Protein AF-0000000084567521 (afdb_homodimer)

Organism: Dendroctonus ponderosae (NCBI:txid77166)

Secondary structure (DSSP, 8-state):
---------EEEEE-TTHHHHHHHHHHHHHHHT-S--EEEEETTEEEEE-HHHHHHH-HHHHHHHHH-TT--EEE-TT--HHHHHHHHHHHHHSEEEEEGGGHHHHHHHHHHTT-HHHHHHHHHHHHHTTT-------/---------EEEEE-TTHHHHHHHHHHHHHHHTTT--EEEEETTEEEEE-HHHHHHH-HHHHHHHHH-TT--EEE-TT--HHHHHHHHHHHHHSEEEEEGGGHHHHHHHHHHTT-HHHHHHHHHHHHHTTT-------

Foldseek 3Di:
DPPPVPDPDDDDDDDPCVVVVQLVVLLVCQVVLPPFQAWEDEPPDIGGHHLVLLLVQFVLSVVVCVVPVNHHYDYDYPADPVLVVQLRNCSRNVDGDDDPVCLVRNLVVCVVRPRVVVNVVSVVVVVPVPPPPPDPDD/DPPPVVDPDDDDDDDPCVVVVQLVVLLVCQVVLPPFQAWEDEPPDIGGHHLVLLLVQFVLSVVVCVVPVNHHYDYDPPADPVLVVQLVNCSRNVDGDDDPVCLVRNLVVCVVRPRVVVNVVSVVVVVPVVPPPPPPDD

Structure (mmCIF, N/CA/C/O backbone):
data_AF-0000000084567521-model_v1
#
loop_
_entity.id
_entity.type
_entity.pdbx_description
1 polymer 'BTB domain-containing protein'
#
loop_
_atom_site.group_PDB
_atom_site.id
_atom_site.type_symbol
_atom_site.label_atom_id
_atom_site.label_alt_id
_atom_site.label_comp_id
_atom_site.label_asym_id
_atom_site.label_entity_id
_atom_site.label_seq_id
_atom_site.pdbx_PDB_ins_code
_atom_site.Cartn_x
_atom_site.Cartn_y
_atom_site.Cartn_z
_atom_site.occupancy
_atom_site.B_iso_or_equiv
_atom_site.auth_seq_id
_atom_site.auth_comp_id
_atom_site.auth_asym_id
_atom_site.auth_atom_id
_atom_site.pdbx_PDB_model_num
ATOM 1 N N . MET A 1 1 ? 23.188 -45.688 -8.93 1 37.75 1 MET A N 1
ATOM 2 C CA . MET A 1 1 ? 23 -44.531 -9.797 1 37.75 1 MET A CA 1
ATOM 3 C C . MET A 1 1 ? 22.172 -43.438 -9.102 1 37.75 1 MET A C 1
ATOM 5 O O . MET A 1 1 ? 20.969 -43.656 -8.867 1 37.75 1 MET A O 1
ATOM 9 N N . SER A 1 2 ? 22.766 -42.812 -8.156 1 44.81 2 SER A N 1
ATOM 10 C CA . SER A 1 2 ? 22.188 -41.688 -7.383 1 44.81 2 SER A CA 1
ATOM 11 C C . SER A 1 2 ? 21.547 -40.656 -8.297 1 44.81 2 SER A C 1
ATOM 13 O O . SER A 1 2 ? 22.219 -40.094 -9.164 1 44.81 2 SER A O 1
ATOM 15 N N . LYS A 1 3 ? 20.406 -40.906 -8.836 1 43.56 3 LYS A N 1
ATOM 16 C CA . LYS A 1 3 ? 19.656 -39.938 -9.625 1 43.56 3 LYS A CA 1
ATOM 17 C C . LYS A 1 3 ? 19.859 -38.5 -9.086 1 43.56 3 LYS A C 1
ATOM 19 O O . LYS A 1 3 ? 19.578 -38.25 -7.914 1 43.56 3 LYS A O 1
ATOM 24 N N . ASN A 1 4 ? 20.953 -37.875 -9.336 1 49.28 4 ASN A N 1
ATOM 25 C CA . ASN A 1 4 ? 21.25 -36.469 -9.094 1 49.28 4 ASN A CA 1
ATOM 26 C C . ASN A 1 4 ? 20.031 -35.562 -9.336 1 49.28 4 ASN A C 1
ATOM 28 O O . ASN A 1 4 ? 19.641 -35.344 -10.484 1 49.28 4 ASN A O 1
ATOM 32 N N . CYS A 1 5 ? 18.953 -35.75 -8.641 1 51.31 5 CYS A N 1
ATOM 33 C CA . CYS A 1 5 ? 17.734 -34.938 -8.734 1 51.31 5 CYS A CA 1
ATOM 34 C C . CYS A 1 5 ? 18.078 -33.469 -8.992 1 51.31 5 CYS A C 1
ATOM 36 O O . CYS A 1 5 ? 18.516 -32.75 -8.094 1 51.31 5 CYS A O 1
ATOM 38 N N . LYS A 1 6 ? 18.609 -33.219 -10.07 1 54.69 6 LYS A N 1
ATOM 39 C CA . LYS A 1 6 ? 19.031 -31.875 -10.469 1 54.69 6 LYS A CA 1
ATOM 40 C C . LYS A 1 6 ? 17.953 -30.859 -10.172 1 54.69 6 LYS A C 1
ATOM 42 O O . LYS A 1 6 ? 16.844 -30.953 -10.703 1 54.69 6 LYS A O 1
ATOM 47 N N . LYS A 1 7 ? 17.969 -30.391 -8.969 1 64.81 7 LYS A N 1
ATOM 48 C CA . LYS A 1 7 ? 17.062 -29.312 -8.609 1 64.81 7 LYS A CA 1
ATOM 49 C C . LYS A 1 7 ? 17.109 -28.188 -9.648 1 64.81 7 LYS A C 1
ATOM 51 O O . LYS A 1 7 ? 18.188 -27.781 -10.086 1 64.81 7 LYS A O 1
ATOM 56 N N . SER A 1 8 ? 16.062 -28.094 -10.398 1 73.94 8 SER A N 1
ATOM 57 C CA . SER A 1 8 ? 15.984 -27.031 -11.398 1 73.94 8 SER A CA 1
ATOM 58 C C . SER A 1 8 ? 16.516 -25.719 -10.844 1 73.94 8 SER A C 1
ATOM 60 O O . SER A 1 8 ? 16.391 -25.438 -9.656 1 73.94 8 SER A O 1
ATOM 62 N N . PRO A 1 9 ? 17.438 -25.078 -11.586 1 81.38 9 PRO A N 1
ATOM 63 C CA . PRO A 1 9 ? 18.016 -23.812 -11.148 1 81.38 9 PRO A CA 1
ATOM 64 C C . PRO A 1 9 ? 16.953 -22.797 -10.727 1 81.38 9 PRO A C 1
ATOM 66 O O . PRO A 1 9 ? 15.852 -22.781 -11.281 1 81.38 9 PRO A O 1
ATOM 69 N N . ARG A 1 10 ? 17.156 -22.219 -9.523 1 84.75 10 ARG A N 1
ATOM 70 C CA . ARG A 1 10 ? 16.328 -21.109 -9.047 1 84.75 10 ARG A CA 1
ATOM 71 C C . ARG A 1 10 ? 17 -19.766 -9.297 1 84.75 10 ARG A C 1
ATOM 73 O O . ARG A 1 10 ? 18.219 -19.672 -9.297 1 84.75 10 ARG A O 1
ATOM 80 N N . TYR A 1 11 ? 16.125 -18.844 -9.781 1 83.25 11 TYR A N 1
ATOM 81 C CA . TYR A 1 11 ? 16.656 -17.5 -9.961 1 83.25 11 TYR A CA 1
ATOM 82 C C . TYR A 1 11 ? 15.695 -16.453 -9.422 1 83.25 11 TYR A C 1
ATOM 84 O O . TYR A 1 11 ? 14.508 -16.734 -9.227 1 83.25 11 TYR A O 1
ATOM 92 N N . ILE A 1 12 ? 16.297 -15.328 -9.125 1 86.38 12 ILE A N 1
ATOM 93 C CA . ILE A 1 12 ? 15.523 -14.211 -8.57 1 86.38 12 ILE A CA 1
ATOM 94 C C . ILE A 1 12 ? 14.977 -13.352 -9.711 1 86.38 12 ILE A C 1
ATOM 96 O O . ILE A 1 12 ? 15.703 -13.008 -10.641 1 86.38 12 ILE A O 1
ATOM 100 N N . ILE A 1 13 ? 13.719 -13.188 -9.672 1 85.12 13 ILE A N 1
ATOM 101 C CA . ILE A 1 13 ? 13.086 -12.188 -10.531 1 85.12 13 ILE A CA 1
ATOM 102 C C . ILE A 1 13 ? 12.961 -10.867 -9.781 1 85.12 13 ILE A C 1
ATOM 104 O O . ILE A 1 13 ? 12.445 -10.828 -8.664 1 85.12 13 ILE A O 1
ATOM 108 N N . ASN A 1 14 ? 13.469 -9.859 -10.414 1 87.75 14 ASN A N 1
ATOM 109 C CA . ASN A 1 14 ? 13.445 -8.531 -9.82 1 87.75 14 ASN A CA 1
ATOM 110 C C . ASN A 1 14 ? 12.664 -7.543 -10.688 1 87.75 14 ASN A C 1
ATOM 112 O O . ASN A 1 14 ? 12.977 -7.355 -11.859 1 87.75 14 ASN A O 1
ATOM 116 N N . TRP A 1 15 ? 11.625 -7 -10.094 1 88.12 15 TRP A N 1
ATOM 117 C CA . TRP A 1 15 ? 10.852 -5.945 -10.734 1 88.12 15 TRP A CA 1
ATOM 118 C C . TRP A 1 15 ? 11.406 -4.57 -10.383 1 88.12 15 TRP A C 1
ATOM 120 O O . TRP A 1 15 ? 10.922 -3.91 -9.469 1 88.12 15 TRP A O 1
ATOM 130 N N . GLU A 1 16 ? 12.352 -4.055 -11.125 1 84.81 16 GLU A N 1
ATOM 131 C CA . GLU A 1 16 ? 13.156 -2.881 -10.805 1 84.81 16 GLU A CA 1
ATOM 132 C C . GLU A 1 16 ? 12.305 -1.619 -10.758 1 84.81 16 GLU A C 1
ATOM 134 O O . GLU A 1 16 ? 12.562 -0.722 -9.945 1 84.81 16 GLU A O 1
ATOM 139 N N . THR A 1 17 ? 11.281 -1.592 -11.602 1 87.56 17 THR A N 1
ATOM 140 C CA . THR A 1 17 ? 10.484 -0.37 -11.703 1 87.56 17 THR A CA 1
ATOM 141 C C . THR A 1 17 ? 9.266 -0.443 -10.789 1 87.56 17 THR A C 1
ATOM 143 O O . THR A 1 17 ? 8.383 0.419 -10.852 1 87.56 17 THR A O 1
ATOM 146 N N . HIS A 1 18 ? 9.242 -1.45 -9.953 1 89.38 18 HIS A N 1
ATOM 147 C CA . HIS A 1 18 ? 8.039 -1.694 -9.164 1 89.38 18 HIS A CA 1
ATOM 148 C C . HIS A 1 18 ? 7.758 -0.529 -8.219 1 89.38 18 HIS A C 1
ATOM 150 O O . HIS A 1 18 ? 6.629 -0.033 -8.164 1 89.38 18 HIS A O 1
ATOM 156 N N . ALA A 1 19 ? 8.734 -0.076 -7.566 1 87.06 19 ALA A N 1
ATOM 157 C CA . ALA A 1 19 ? 8.555 0.967 -6.559 1 87.06 19 ALA A CA 1
ATOM 158 C C . ALA A 1 19 ? 8.008 2.246 -7.188 1 87.06 19 ALA A C 1
ATOM 160 O O . ALA A 1 19 ? 7.066 2.848 -6.66 1 87.06 19 ALA A O 1
ATOM 161 N N . SER A 1 20 ? 8.578 2.643 -8.25 1 87.5 20 SER A N 1
ATOM 162 C CA . SER A 1 20 ? 8.109 3.846 -8.938 1 87.5 20 SER A CA 1
ATOM 163 C C . SER A 1 20 ? 6.703 3.656 -9.492 1 87.5 20 SER A C 1
ATOM 165 O O . SER A 1 20 ? 5.891 4.582 -9.461 1 87.5 20 SER A O 1
ATOM 167 N N . ASN A 1 21 ? 6.402 2.49 -9.984 1 89.88 21 ASN A N 1
ATOM 168 C CA . ASN A 1 21 ? 5.07 2.188 -10.492 1 89.88 21 ASN A CA 1
ATOM 169 C C . ASN A 1 21 ? 4.023 2.229 -9.383 1 89.88 21 ASN A C 1
ATOM 171 O O . ASN A 1 21 ? 2.9 2.688 -9.602 1 89.88 21 ASN A O 1
ATOM 175 N N . LEU A 1 22 ? 4.492 1.766 -8.266 1 89.5 22 LEU A N 1
ATOM 176 C CA . LEU A 1 22 ? 3.568 1.75 -7.133 1 89.5 22 LEU A CA 1
ATOM 177 C C . LEU A 1 22 ? 3.141 3.166 -6.762 1 89.5 22 LEU A C 1
ATOM 179 O O . LEU A 1 22 ? 1.955 3.426 -6.547 1 89.5 22 LEU A O 1
ATOM 183 N N . LEU A 1 23 ? 4.047 4.02 -6.68 1 90.31 23 LEU A N 1
ATOM 184 C CA . LEU A 1 23 ? 3.73 5.398 -6.32 1 90.31 23 LEU A CA 1
ATOM 185 C C . LEU A 1 23 ? 2.775 6.02 -7.336 1 90.31 23 LEU A C 1
ATOM 187 O O . LEU A 1 23 ? 1.82 6.703 -6.957 1 90.31 23 LEU A O 1
ATOM 191 N N . LYS A 1 24 ? 3.066 5.77 -8.547 1 91.56 24 LYS A N 1
ATOM 192 C CA . LYS A 1 24 ? 2.197 6.281 -9.602 1 91.56 24 LYS A CA 1
ATOM 193 C C . LYS A 1 24 ? 0.784 5.723 -9.469 1 91.56 24 LYS A C 1
ATOM 195 O O . LYS A 1 24 ? -0.196 6.461 -9.594 1 91.56 24 LYS A O 1
ATOM 200 N N . ASN A 1 25 ? 0.766 4.48 -9.234 1 89.88 25 ASN A N 1
ATOM 201 C CA . ASN A 1 25 ? -0.532 3.824 -9.125 1 89.88 25 ASN A CA 1
ATOM 202 C C . ASN A 1 25 ? -1.279 4.27 -7.867 1 89.88 25 ASN A C 1
ATOM 204 O O . ASN A 1 25 ? -2.5 4.434 -7.891 1 89.88 25 ASN A O 1
ATOM 208 N N . PHE A 1 26 ? -0.519 4.465 -6.777 1 91.94 26 PHE A N 1
ATOM 209 C CA . PHE A 1 26 ? -1.126 4.984 -5.559 1 91.94 26 PHE A CA 1
ATOM 210 C C . PHE A 1 26 ? -1.76 6.348 -5.809 1 91.94 26 PHE A C 1
ATOM 212 O O . PHE A 1 26 ? -2.91 6.582 -5.43 1 91.94 26 PHE A O 1
ATOM 219 N N . CYS A 1 27 ? -1.011 7.16 -6.418 1 91.5 27 CYS A N 1
ATOM 220 C CA . CYS A 1 27 ? -1.499 8.5 -6.707 1 91.5 27 CYS A CA 1
ATOM 221 C C . CYS A 1 27 ? -2.754 8.453 -7.57 1 91.5 27 CYS A C 1
ATOM 223 O O . CYS A 1 27 ? -3.707 9.195 -7.328 1 91.5 27 CYS A O 1
ATOM 225 N N . SER A 1 28 ? -2.709 7.566 -8.5 1 91.62 28 SER A N 1
ATOM 226 C CA . SER A 1 28 ? -3.859 7.406 -9.383 1 91.62 28 SER A CA 1
ATOM 227 C C . SER A 1 28 ? -5.09 6.945 -8.609 1 91.62 28 SER A C 1
ATOM 229 O O . SER A 1 28 ? -6.188 7.465 -8.812 1 91.62 28 SER A O 1
ATOM 231 N N . LEU A 1 29 ? -4.895 5.977 -7.715 1 90.94 29 LEU A N 1
ATOM 232 C CA . LEU A 1 29 ? -6.008 5.465 -6.922 1 90.94 29 LEU A CA 1
ATOM 233 C C . LEU A 1 29 ? -6.562 6.547 -6.004 1 90.94 29 LEU A C 1
ATOM 235 O O . LEU A 1 29 ? -7.777 6.648 -5.82 1 90.94 29 LEU A O 1
ATOM 239 N N . MET A 1 30 ? -5.652 7.32 -5.438 1 90.81 30 MET A N 1
ATOM 240 C CA . MET A 1 30 ? -6.078 8.438 -4.594 1 90.81 30 MET A CA 1
ATOM 241 C C . MET A 1 30 ? -6.891 9.445 -5.395 1 90.81 30 MET A C 1
ATOM 243 O O . MET A 1 30 ? -7.949 9.891 -4.953 1 90.81 30 MET A O 1
ATOM 247 N N . GLU A 1 31 ? -6.461 9.789 -6.566 1 91.44 31 GLU A N 1
ATOM 248 C CA . GLU A 1 31 ? -7.102 10.781 -7.422 1 91.44 31 GLU A CA 1
ATOM 249 C C . GLU A 1 31 ? -8.492 10.32 -7.855 1 91.44 31 GLU A C 1
ATOM 251 O O . GLU A 1 31 ? -9.422 11.125 -7.922 1 91.44 31 GLU A O 1
ATOM 256 N N . HIS A 1 32 ? -8.656 9.047 -8.102 1 91.12 32 HIS A N 1
ATOM 257 C CA . HIS A 1 32 ? -9.914 8.516 -8.602 1 91.12 32 HIS A CA 1
ATOM 258 C C . HIS A 1 32 ? -10.812 8.055 -7.461 1 91.12 32 HIS A C 1
ATOM 260 O O . HIS A 1 32 ? -11.961 7.664 -7.688 1 91.12 32 HIS A O 1
ATOM 266 N N . GLN A 1 33 ? -10.297 8.141 -6.27 1 92.31 33 GLN A N 1
ATOM 267 C CA . GLN A 1 33 ? -11.023 7.75 -5.066 1 92.31 33 GLN A CA 1
ATOM 268 C C . GLN A 1 33 ? -11.617 6.355 -5.215 1 92.31 33 GLN A C 1
ATOM 270 O O . GLN A 1 33 ? -12.773 6.125 -4.844 1 92.31 33 GLN A O 1
ATOM 275 N N . SER A 1 34 ? -10.844 5.504 -5.887 1 90.06 34 SER A N 1
ATOM 276 C CA . SER A 1 34 ? -11.25 4.109 -6.035 1 90.06 34 SER A CA 1
ATOM 277 C C . SER A 1 34 ? -10.789 3.271 -4.844 1 90.06 34 SER A C 1
ATOM 279 O O . SER A 1 34 ? -9.68 3.449 -4.344 1 90.06 34 SER A O 1
ATOM 281 N N . LEU A 1 35 ? -11.727 2.381 -4.242 1 92.25 35 LEU A N 1
ATOM 282 C CA . LEU A 1 35 ? -11.453 1.398 -3.199 1 92.25 35 LEU A CA 1
ATOM 283 C C . LEU A 1 35 ? -11.141 2.086 -1.875 1 92.25 35 LEU A C 1
ATOM 285 O O . LEU A 1 35 ? -10.453 1.516 -1.021 1 92.25 35 LEU A O 1
ATOM 289 N N . VAL A 1 36 ? -11.562 3.291 -1.786 1 94.81 36 VAL A N 1
ATOM 290 C CA . VAL A 1 36 ? -11.359 4.004 -0.53 1 94.81 36 VAL A CA 1
ATOM 291 C C . VAL A 1 36 ? -12.102 3.289 0.598 1 94.81 36 VAL A C 1
ATOM 293 O O . VAL A 1 36 ? -13.18 2.73 0.383 1 94.81 36 VAL A O 1
ATOM 296 N N . ASP A 1 37 ? -11.469 3.303 1.81 1 94.81 37 ASP A N 1
ATOM 297 C CA . ASP A 1 37 ? -12.109 2.582 2.908 1 94.81 37 ASP A CA 1
ATOM 298 C C . ASP A 1 37 ? -11.945 3.34 4.227 1 94.81 37 ASP A C 1
ATOM 300 O O . ASP A 1 37 ? -12.219 2.797 5.297 1 94.81 37 ASP A O 1
ATOM 304 N N . ILE A 1 38 ? -11.539 4.574 4.238 1 97.06 38 ILE A N 1
ATOM 305 C CA . ILE A 1 38 ? -11.445 5.41 5.434 1 97.06 38 ILE A CA 1
ATOM 306 C C . ILE A 1 38 ? -11.625 6.879 5.051 1 97.06 38 ILE A C 1
ATOM 308 O O . ILE A 1 38 ? -11.227 7.293 3.959 1 97.06 38 ILE A O 1
ATOM 312 N N . VAL A 1 39 ? -12.219 7.625 5.891 1 97.94 39 VAL A N 1
ATOM 313 C CA . VAL A 1 39 ? -12.391 9.062 5.707 1 97.94 39 VAL A CA 1
ATOM 314 C C . VAL A 1 39 ? -11.688 9.812 6.836 1 97.94 39 VAL A C 1
ATOM 316 O O . VAL A 1 39 ? -11.953 9.562 8.016 1 97.94 39 VAL A O 1
ATOM 319 N N . LEU A 1 40 ? -10.758 10.656 6.512 1 97.81 40 LEU A N 1
ATOM 320 C CA . LEU A 1 40 ? -10.148 11.57 7.473 1 97.81 40 LEU A CA 1
ATOM 321 C C . LEU A 1 40 ? -10.914 12.883 7.535 1 97.81 40 LEU A C 1
ATOM 323 O O . LEU A 1 40 ? -11.133 13.531 6.508 1 97.81 40 LEU A O 1
ATOM 327 N N . CYS A 1 41 ? -11.289 13.258 8.734 1 97.44 41 CYS A N 1
ATOM 328 C CA . CYS A 1 41 ? -12.086 14.469 8.922 1 97.44 41 CYS A CA 1
ATOM 329 C C . CYS A 1 41 ? -11.25 15.57 9.562 1 97.44 41 CYS A C 1
ATOM 331 O O . CYS A 1 41 ? -10.57 15.328 10.562 1 97.44 41 CYS A O 1
ATOM 333 N N . CYS A 1 42 ? -11.25 16.641 8.984 1 96.12 42 CYS A N 1
ATOM 334 C CA . CYS A 1 42 ? -10.633 17.875 9.484 1 96.12 42 CYS A 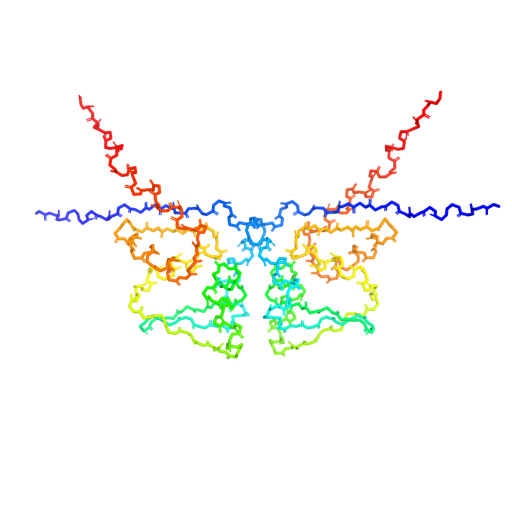CA 1
ATOM 335 C C . CYS A 1 42 ? -11.609 19.031 9.422 1 96.12 42 CYS A C 1
ATOM 337 O O . CYS A 1 42 ? -11.734 19.688 8.391 1 96.12 42 CYS A O 1
ATOM 339 N N . GLY A 1 43 ? -12.227 19.406 10.625 1 92.31 43 GLY A N 1
ATOM 340 C CA . GLY A 1 43 ? -13.312 20.359 10.594 1 92.31 43 GLY A CA 1
ATOM 341 C C . GLY A 1 43 ? -14.453 19.953 9.68 1 92.31 43 GLY A C 1
ATOM 342 O O . GLY A 1 43 ? -15.023 18.875 9.836 1 92.31 43 GLY A O 1
ATOM 343 N N . ASN A 1 44 ? -14.695 20.797 8.664 1 93.19 44 ASN A N 1
ATOM 344 C CA . ASN A 1 44 ? -15.789 20.547 7.734 1 93.19 44 ASN A CA 1
ATOM 345 C C . ASN A 1 44 ? -15.289 19.875 6.453 1 93.19 44 ASN A C 1
ATOM 347 O O . ASN A 1 44 ? -16.078 19.562 5.559 1 93.19 44 ASN A O 1
ATOM 351 N N . ASN A 1 45 ? -14.07 19.656 6.398 1 96.56 45 ASN A N 1
ATOM 352 C CA . ASN A 1 45 ? -13.477 19.047 5.207 1 96.56 45 ASN A CA 1
ATOM 353 C C . ASN A 1 45 ? -13.086 17.594 5.457 1 96.56 45 ASN A C 1
ATOM 355 O O . ASN A 1 45 ? -12.867 17.188 6.602 1 96.56 45 ASN A O 1
ATOM 359 N N . THR A 1 46 ? -13.078 16.812 4.355 1 96.62 46 THR A N 1
ATOM 360 C CA . THR A 1 46 ? -12.773 15.398 4.496 1 96.62 46 THR A CA 1
ATOM 361 C C . THR A 1 46 ? -11.82 14.938 3.396 1 96.62 46 THR A C 1
ATOM 363 O O . THR A 1 46 ? -11.742 15.562 2.338 1 96.62 46 THR A O 1
ATOM 366 N N . ILE A 1 47 ? -11.023 13.906 3.682 1 97 47 ILE A N 1
ATOM 367 C CA . ILE A 1 47 ? -10.164 13.234 2.713 1 97 47 ILE A CA 1
ATOM 368 C C . ILE A 1 47 ? -10.523 11.75 2.65 1 97 47 ILE A C 1
ATOM 370 O O . ILE A 1 47 ? -10.5 11.055 3.67 1 97 47 ILE A O 1
ATOM 374 N N . GLN A 1 48 ? -10.914 11.359 1.468 1 97.06 48 GLN A N 1
ATOM 375 C CA . GLN A 1 48 ? -11.07 9.93 1.242 1 97.06 48 GLN A CA 1
ATOM 376 C C . GLN A 1 48 ? -9.719 9.258 1.024 1 97.06 48 GLN A C 1
ATOM 378 O O . GLN A 1 48 ? -8.945 9.672 0.16 1 97.06 48 GLN A O 1
ATOM 383 N N . ALA A 1 49 ? -9.461 8.227 1.83 1 97.25 49 ALA A N 1
ATOM 384 C CA . ALA A 1 49 ? -8.133 7.609 1.768 1 97.25 49 ALA A CA 1
ATOM 385 C C . ALA A 1 49 ? -8.234 6.094 1.883 1 97.25 49 ALA A C 1
ATOM 387 O O . ALA A 1 49 ? -9.328 5.531 1.886 1 97.25 49 ALA A O 1
ATOM 388 N N . HIS A 1 50 ? -7.148 5.402 1.853 1 95.88 50 HIS A N 1
ATOM 389 C CA . HIS A 1 50 ? -7.039 3.957 2.008 1 95.88 50 HIS A CA 1
ATOM 390 C C . HIS A 1 50 ? -6.312 3.596 3.299 1 95.88 50 HIS A C 1
ATOM 392 O O . HIS A 1 50 ? -5.191 4.059 3.537 1 95.88 50 HIS A O 1
ATOM 398 N N . LYS A 1 51 ? -6.926 2.688 4.094 1 96.19 51 LYS A N 1
ATOM 399 C CA . LYS A 1 51 ? -6.312 2.248 5.344 1 96.19 51 LYS A CA 1
ATOM 400 C C . LYS A 1 51 ? -4.918 1.678 5.102 1 96.19 51 LYS A C 1
ATOM 402 O O . LYS A 1 51 ? -3.996 1.919 5.883 1 96.19 51 LYS A O 1
ATOM 407 N N . PHE A 1 52 ? -4.809 0.983 4.035 1 94.62 52 PHE A N 1
ATOM 408 C CA . PHE A 1 52 ? -3.555 0.312 3.723 1 94.62 52 PHE A CA 1
ATOM 409 C C . PHE A 1 52 ? -2.424 1.323 3.564 1 94.62 52 PHE A C 1
ATOM 411 O O . PHE A 1 52 ? -1.36 1.172 4.168 1 94.62 52 PHE A O 1
ATOM 418 N N . VAL A 1 53 ? -2.611 2.354 2.74 1 95.19 53 VAL A N 1
ATOM 419 C CA . VAL A 1 53 ? -1.592 3.357 2.459 1 95.19 53 VAL A CA 1
ATOM 420 C C . VAL A 1 53 ? -1.229 4.102 3.742 1 95.19 53 VAL A C 1
ATOM 422 O O . VAL A 1 53 ? -0.047 4.293 4.043 1 95.19 53 VAL A O 1
ATOM 425 N N . LEU A 1 54 ? -2.244 4.5 4.508 1 96.5 54 LEU A N 1
ATOM 426 C CA . LEU A 1 54 ? -2.018 5.234 5.75 1 96.5 54 LEU A CA 1
ATOM 427 C C . LEU A 1 54 ? -1.241 4.383 6.75 1 96.5 54 LEU A C 1
ATOM 429 O O . LEU A 1 54 ? -0.27 4.855 7.344 1 96.5 54 LEU A O 1
ATOM 433 N N . ALA A 1 55 ? -1.616 3.094 6.875 1 95.44 55 ALA A N 1
ATOM 434 C CA . ALA A 1 55 ? -0.982 2.182 7.824 1 95.44 55 ALA A CA 1
ATOM 435 C C . ALA A 1 55 ? 0.45 1.862 7.406 1 95.44 55 ALA A C 1
ATOM 437 O O . ALA A 1 55 ? 1.325 1.675 8.25 1 95.44 55 ALA A O 1
ATOM 438 N N . ALA A 1 56 ? 0.64 1.771 6.137 1 93.06 56 ALA A N 1
ATOM 439 C CA . ALA A 1 56 ? 1.968 1.448 5.621 1 93.06 56 ALA A CA 1
ATOM 440 C C . ALA A 1 56 ? 2.959 2.572 5.914 1 93.06 56 ALA A C 1
ATOM 442 O O . ALA A 1 56 ? 4.164 2.334 6.008 1 93.06 56 ALA A O 1
ATOM 443 N N . ASN A 1 57 ? 2.486 3.789 6.012 1 93.81 57 ASN A N 1
ATOM 444 C CA . ASN A 1 57 ? 3.385 4.934 6.117 1 93.81 57 ASN A CA 1
ATOM 445 C C . ASN A 1 57 ? 3.365 5.531 7.523 1 93.81 57 ASN A C 1
ATOM 447 O O . ASN A 1 57 ? 4.242 6.32 7.879 1 93.81 57 ASN A O 1
ATOM 451 N N . SER A 1 58 ? 2.428 5.195 8.352 1 95.56 58 SER A N 1
ATOM 452 C CA . SER A 1 58 ? 2.213 5.832 9.648 1 95.56 58 SER A CA 1
ATOM 453 C C . SER A 1 58 ? 1.911 4.801 10.727 1 95.56 58 SER A C 1
ATOM 455 O O . SER A 1 58 ? 0.834 4.203 10.742 1 95.56 58 SER A O 1
ATOM 457 N N . PRO A 1 59 ? 2.781 4.617 11.727 1 95 59 PRO A N 1
ATOM 458 C CA . PRO A 1 59 ? 2.506 3.725 12.852 1 95 59 PRO A CA 1
ATOM 459 C C . PRO A 1 59 ? 1.251 4.125 13.625 1 95 59 PRO A C 1
ATOM 461 O O . PRO A 1 59 ? 0.546 3.26 14.156 1 95 59 PRO A O 1
ATOM 464 N N . PHE A 1 60 ? 1.027 5.395 13.648 1 96.56 60 PHE A N 1
ATOM 465 C CA . PHE A 1 60 ? -0.192 5.883 14.281 1 96.56 60 PHE A CA 1
ATOM 466 C C . PHE A 1 60 ? -1.4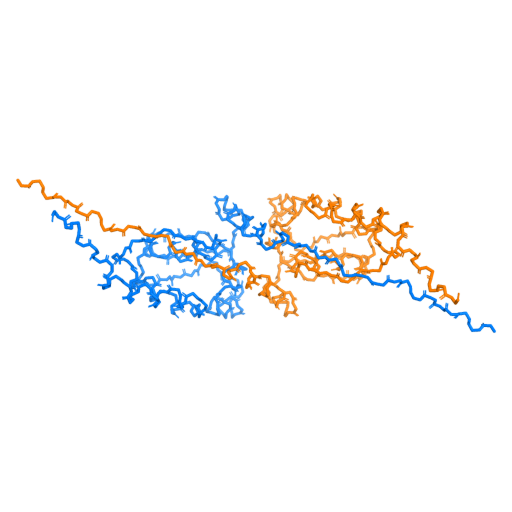23 5.258 13.633 1 96.56 60 PHE A C 1
ATOM 468 O O . PHE A 1 60 ? -2.273 4.691 14.328 1 96.56 60 PHE A O 1
ATOM 475 N N . PHE A 1 61 ? -1.549 5.371 12.391 1 96.75 61 PHE A N 1
ATOM 476 C CA . PHE A 1 61 ? -2.695 4.832 11.664 1 96.75 61 PHE A CA 1
ATOM 477 C C . PHE A 1 61 ? -2.707 3.309 11.727 1 96.75 61 PHE A C 1
ATOM 479 O O . PHE A 1 61 ? -3.771 2.695 11.836 1 96.75 61 PHE A O 1
ATOM 486 N N . ARG A 1 62 ? -1.522 2.717 11.617 1 94.94 62 ARG A N 1
ATOM 487 C CA . ARG A 1 62 ? -1.441 1.264 11.719 1 94.94 62 ARG A CA 1
ATOM 488 C C . ARG A 1 62 ? -2.051 0.767 13.023 1 94.94 62 ARG A C 1
ATOM 490 O O . ARG A 1 62 ? -2.893 -0.134 13.023 1 94.94 62 ARG A O 1
ATOM 497 N N . GLU A 1 63 ? -1.675 1.354 14.07 1 95.75 63 GLU A N 1
ATOM 498 C CA . GLU A 1 63 ? -2.197 0.978 15.383 1 95.75 63 GLU A CA 1
ATOM 499 C C . GLU A 1 63 ? -3.699 1.231 15.477 1 95.75 63 GLU A C 1
ATOM 501 O O . GLU A 1 63 ? -4.445 0.393 15.984 1 95.75 63 GLU A O 1
ATOM 506 N N . GLU A 1 64 ? -4.133 2.346 14.961 1 96.06 64 GLU A N 1
ATOM 507 C CA . GLU A 1 64 ? -5.547 2.711 15.008 1 96.06 64 GLU A CA 1
ATOM 508 C C . GLU A 1 64 ? -6.402 1.698 14.25 1 96.06 64 GLU A C 1
ATOM 510 O O . GLU A 1 64 ? -7.453 1.276 14.742 1 96.06 64 GLU A O 1
ATOM 515 N N . PHE A 1 65 ? -5.953 1.318 13.094 1 96.19 65 PHE A N 1
ATOM 516 C CA . PHE A 1 65 ? -6.75 0.428 12.258 1 96.19 65 PHE A CA 1
ATOM 517 C C . PHE A 1 65 ? -6.699 -1.001 12.789 1 96.19 65 PHE A C 1
ATOM 519 O O . PHE A 1 65 ? -7.645 -1.771 12.602 1 96.19 65 PHE A O 1
ATOM 526 N N . GLU A 1 66 ? -5.547 -1.355 13.391 1 93.81 66 GLU A N 1
ATOM 527 C CA . GLU A 1 66 ? -5.461 -2.674 14.016 1 93.81 66 GLU A CA 1
ATOM 528 C C . GLU A 1 66 ? -6.379 -2.77 15.227 1 93.81 66 GLU A C 1
ATOM 530 O O . GLU A 1 66 ? -6.988 -3.812 15.477 1 93.81 66 GLU A O 1
ATOM 535 N N . LYS A 1 67 ? -6.473 -1.715 15.984 1 95.44 67 LYS A N 1
ATOM 536 C CA . LYS A 1 67 ? -7.324 -1.649 17.172 1 95.44 67 LYS A CA 1
ATOM 537 C C . LYS A 1 67 ? -8.797 -1.593 16.781 1 95.44 67 LYS A C 1
ATOM 539 O O . LYS A 1 67 ? -9.648 -2.172 17.453 1 95.44 67 LYS A O 1
ATOM 544 N N . ASN A 1 68 ? -9.062 -0.898 15.734 1 95.56 68 ASN A N 1
ATOM 545 C CA . ASN A 1 68 ? -10.414 -0.712 15.227 1 95.56 68 ASN A CA 1
ATOM 546 C C . ASN A 1 68 ? -10.5 -0.999 13.734 1 95.56 68 ASN A C 1
ATOM 548 O O . ASN A 1 68 ? -10.68 -0.081 12.93 1 95.56 68 ASN A O 1
ATOM 552 N N . PRO A 1 69 ? -10.516 -2.26 13.375 1 91.19 69 PRO A N 1
ATOM 553 C CA . PRO A 1 69 ? -10.453 -2.633 11.961 1 91.19 69 PRO A CA 1
ATOM 554 C C . PRO A 1 69 ? -11.672 -2.15 11.172 1 91.19 69 PRO A C 1
ATOM 556 O O . PRO A 1 69 ? -11.578 -1.952 9.961 1 91.19 69 PRO A O 1
ATOM 559 N N . SER A 1 70 ? -12.797 -1.874 11.836 1 93.75 70 SER A N 1
ATOM 560 C CA . SER A 1 70 ? -14.031 -1.521 11.141 1 93.75 70 SER A CA 1
ATOM 561 C C . SER A 1 70 ? -14.227 -0.009 11.102 1 93.75 70 SER A C 1
ATOM 563 O O . SER A 1 70 ? -15.227 0.477 10.578 1 93.75 70 SER A O 1
ATOM 565 N N . ILE A 1 71 ? -13.305 0.685 11.648 1 95.81 71 ILE A N 1
ATOM 566 C CA . ILE A 1 71 ? -13.445 2.137 11.68 1 95.81 71 ILE A CA 1
ATOM 567 C C . ILE A 1 71 ? -13.531 2.682 10.258 1 95.81 71 ILE A C 1
ATOM 569 O O . ILE A 1 71 ? -12.812 2.219 9.367 1 95.81 71 ILE A O 1
ATOM 573 N N . GLU A 1 72 ? -14.422 3.65 10.078 1 96.38 72 GLU A N 1
ATOM 574 C CA . GLU A 1 72 ? -14.625 4.184 8.734 1 96.38 72 GLU A CA 1
ATOM 575 C C . GLU A 1 72 ? -14.289 5.672 8.672 1 96.38 72 GLU A C 1
ATOM 577 O O . GLU A 1 72 ? -14.18 6.246 7.59 1 96.38 72 GLU A O 1
ATOM 582 N N . GLN A 1 73 ? -14.18 6.258 9.852 1 97.25 73 GLN A N 1
ATOM 583 C CA . GLN A 1 73 ? -13.891 7.688 9.914 1 97.25 73 GLN A CA 1
ATOM 584 C C . GLN A 1 73 ? -12.953 8.008 11.078 1 97.25 73 GLN A C 1
ATOM 586 O O . GLN A 1 73 ? -13.102 7.457 12.164 1 97.25 73 GLN A O 1
ATOM 591 N N . ILE A 1 74 ? -12.016 8.867 10.836 1 96.88 74 ILE A N 1
ATOM 592 C CA . ILE A 1 74 ? -11.133 9.375 11.875 1 96.88 74 ILE A CA 1
ATOM 593 C C . ILE A 1 74 ? -11.164 10.898 11.891 1 96.88 74 ILE A C 1
ATOM 595 O O . ILE A 1 74 ? -10.992 11.539 10.852 1 96.88 74 ILE A O 1
ATOM 599 N N . MET A 1 75 ? -11.414 11.484 13.039 1 95.69 75 MET A N 1
ATOM 600 C CA . MET A 1 75 ? -11.391 12.93 13.219 1 95.69 75 MET A CA 1
ATOM 601 C C . MET A 1 75 ? -9.992 13.406 13.617 1 95.69 75 MET A C 1
ATOM 603 O O . MET A 1 75 ? -9.438 12.945 14.617 1 95.69 75 MET A O 1
ATOM 607 N N . ILE A 1 76 ? -9.461 14.18 12.766 1 94 76 ILE A N 1
ATOM 608 C CA . ILE A 1 76 ? -8.18 14.805 13.078 1 94 76 ILE A CA 1
ATOM 609 C C . ILE A 1 76 ? -8.414 16.219 13.602 1 94 76 ILE A C 1
ATOM 611 O O . ILE A 1 76 ? -8.844 17.109 12.859 1 94 76 ILE A O 1
ATOM 615 N N . GLY A 1 77 ? -8.219 16.469 14.828 1 87.75 77 GLY A N 1
ATOM 616 C CA . GLY A 1 77 ? -8.469 17.75 15.469 1 87.75 77 GLY A CA 1
ATOM 617 C C . GLY A 1 77 ? -7.336 18.75 15.281 1 87.75 77 GLY A C 1
ATOM 618 O O . GLY A 1 77 ? -6.168 18.359 15.18 1 87.75 77 GLY A O 1
ATOM 619 N N . GLY A 1 78 ? -7.754 20.078 15.281 1 82.12 78 GLY A N 1
ATOM 620 C CA . GLY A 1 78 ? -6.766 21.141 15.328 1 82.12 78 GLY A CA 1
ATOM 621 C C . GLY A 1 78 ? -5.902 21.203 14.078 1 82.12 78 GLY A C 1
ATOM 622 O O . GLY A 1 78 ? -4.719 21.547 14.156 1 82.12 78 GLY A O 1
ATOM 623 N N . CYS A 1 79 ? -6.469 20.703 12.977 1 81.88 79 CYS A N 1
ATOM 624 C CA . CYS A 1 79 ? -5.617 20.672 11.789 1 81.88 79 CYS A CA 1
ATOM 625 C C . CYS A 1 79 ? -6.125 21.641 10.727 1 81.88 79 CYS A C 1
ATOM 627 O O . CYS A 1 79 ? -7.301 22.016 10.734 1 81.88 79 CYS A O 1
ATOM 629 N N . ASP A 1 80 ? -5.18 22.219 10.109 1 91.38 80 ASP A N 1
ATOM 630 C CA . ASP A 1 80 ? -5.469 22.906 8.852 1 91.38 80 ASP A CA 1
ATOM 631 C C . ASP A 1 80 ? -5.602 21.906 7.699 1 91.38 80 ASP A C 1
ATOM 633 O O . ASP A 1 80 ? -4.715 21.078 7.48 1 91.38 80 ASP A O 1
ATOM 637 N N . PHE A 1 81 ? -6.734 22 7 1 94.75 81 PHE A N 1
ATOM 638 C CA . PHE A 1 81 ? -7.043 21.016 5.969 1 94.75 81 PHE A CA 1
ATOM 639 C C . PHE A 1 81 ? -5.949 20.984 4.906 1 94.75 81 PHE A C 1
ATOM 641 O O . PHE A 1 81 ? -5.594 19.906 4.406 1 94.75 81 PHE A O 1
ATOM 648 N N . ALA A 1 82 ? -5.5 22.109 4.539 1 93.31 82 ALA A N 1
ATOM 649 C CA . ALA A 1 82 ? -4.465 22.172 3.51 1 93.31 82 ALA A CA 1
ATOM 650 C C . ALA A 1 82 ? -3.197 21.453 3.961 1 93.31 82 ALA A C 1
ATOM 652 O O . ALA A 1 82 ? -2.525 20.812 3.156 1 93.31 82 ALA A O 1
ATOM 653 N N . VAL A 1 83 ? -2.924 21.578 5.188 1 93.5 83 VAL A N 1
ATOM 654 C CA . VAL A 1 83 ? -1.74 20.938 5.754 1 93.5 83 VAL A CA 1
ATOM 655 C C . VAL A 1 83 ? -1.938 19.422 5.789 1 93.5 83 VAL A C 1
ATOM 657 O O . VAL A 1 83 ? -1.069 18.656 5.348 1 93.5 83 VAL A O 1
ATOM 660 N N . LEU A 1 84 ? -3.111 19.031 6.262 1 95.81 84 LEU A N 1
ATOM 661 C CA . LEU A 1 84 ? -3.418 17.609 6.301 1 95.81 84 LEU A CA 1
ATOM 662 C C . LEU A 1 84 ? -3.365 17 4.898 1 95.81 84 LEU A C 1
ATOM 664 O O . LEU A 1 84 ? -2.783 15.93 4.703 1 95.81 84 LEU A O 1
ATOM 668 N N . LYS A 1 85 ? -3.943 17.672 3.988 1 95.06 85 LYS A N 1
ATOM 669 C CA . LYS A 1 85 ? -3.959 17.219 2.6 1 95.06 85 LYS A CA 1
ATOM 670 C C . LYS A 1 85 ? -2.541 17.047 2.061 1 95.06 85 LYS A C 1
ATOM 672 O O . LYS A 1 85 ? -2.246 16.062 1.373 1 95.06 85 LYS A O 1
ATOM 677 N N . SER A 1 86 ? -1.68 17.953 2.391 1 93.69 86 SER A N 1
ATOM 678 C CA . SER A 1 86 ? -0.294 17.891 1.938 1 93.69 86 SER A CA 1
ATOM 679 C C . SER A 1 86 ? 0.41 16.656 2.504 1 93.69 86 SER A C 1
ATOM 681 O O . SER A 1 86 ? 1.17 15.992 1.799 1 93.69 86 SER A O 1
ATOM 683 N N . VAL A 1 87 ? 0.172 16.375 3.742 1 94.75 87 VAL A N 1
ATOM 684 C CA . VAL A 1 87 ? 0.795 15.227 4.391 1 94.75 87 VAL A CA 1
ATOM 685 C C . VAL A 1 87 ? 0.285 13.938 3.758 1 94.75 87 VAL A C 1
ATOM 687 O O . VAL A 1 87 ? 1.071 13.039 3.439 1 94.75 87 VAL A O 1
ATOM 690 N N . VAL A 1 88 ? -1.007 13.844 3.529 1 96.25 88 VAL A N 1
ATOM 691 C CA . VAL A 1 88 ? -1.606 12.672 2.906 1 96.25 88 VAL A CA 1
ATOM 692 C C . VAL A 1 88 ? -1.081 12.516 1.48 1 96.25 88 VAL A C 1
ATOM 694 O O . VAL A 1 88 ? -0.754 11.406 1.049 1 96.25 88 VAL A O 1
ATOM 697 N N . GLU A 1 89 ? -0.99 13.586 0.827 1 95 89 GLU A N 1
ATOM 698 C CA . GLU A 1 89 ? -0.473 13.562 -0.538 1 95 89 GLU A CA 1
ATOM 699 C C . GLU A 1 89 ? 0.949 13.008 -0.58 1 95 89 GLU A C 1
ATOM 701 O O . GLU A 1 89 ? 1.294 12.234 -1.477 1 95 89 GLU A O 1
ATOM 706 N N . ILE A 1 90 ? 1.725 13.391 0.339 1 94.06 90 ILE A N 1
ATOM 707 C CA . ILE A 1 90 ? 3.096 12.891 0.382 1 94.06 90 ILE A CA 1
ATOM 708 C C . ILE A 1 90 ? 3.088 11.391 0.638 1 94.06 90 ILE A C 1
ATOM 710 O O . ILE A 1 90 ? 3.922 10.656 0.098 1 94.06 90 ILE A O 1
ATOM 714 N N . MET A 1 91 ? 2.232 10.906 1.408 1 94.69 91 MET A N 1
ATOM 715 C CA . MET A 1 91 ? 2.123 9.477 1.673 1 94.69 91 MET A CA 1
ATOM 716 C C . MET A 1 91 ? 1.781 8.711 0.399 1 94.69 91 MET A C 1
ATOM 718 O O . MET A 1 91 ? 2.24 7.586 0.203 1 94.69 91 MET A O 1
ATOM 722 N N . TYR A 1 92 ? 1.021 9.328 -0.455 1 94.69 92 TYR A N 1
ATOM 723 C CA . TYR A 1 92 ? 0.551 8.672 -1.667 1 94.69 92 TYR A CA 1
ATOM 724 C C . TYR A 1 92 ? 1.531 8.875 -2.816 1 94.69 92 TYR A C 1
ATOM 726 O O . TYR A 1 92 ? 1.89 7.922 -3.512 1 94.69 92 TYR A O 1
ATOM 734 N N . CYS A 1 93 ? 1.964 10.086 -2.99 1 92.94 93 CYS A N 1
ATOM 735 C CA . CYS A 1 93 ? 2.648 10.453 -4.227 1 92.94 93 CYS A CA 1
ATOM 736 C C . CYS A 1 93 ? 4.137 10.672 -3.982 1 92.94 93 CYS A C 1
ATOM 738 O O . CYS A 1 93 ? 4.918 10.781 -4.93 1 92.94 93 CYS A O 1
ATOM 740 N N . GLY A 1 94 ? 4.535 10.75 -2.773 1 92.81 94 GLY A N 1
ATOM 741 C CA . GLY A 1 94 ? 5.941 10.93 -2.445 1 92.81 94 GLY A CA 1
ATOM 742 C C . GLY A 1 94 ? 6.391 12.375 -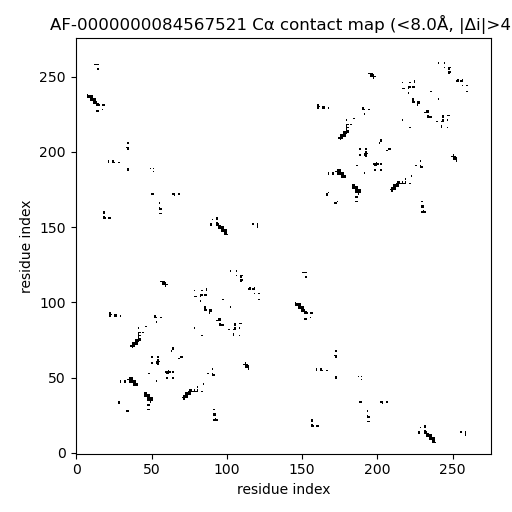2.514 1 92.81 94 GLY 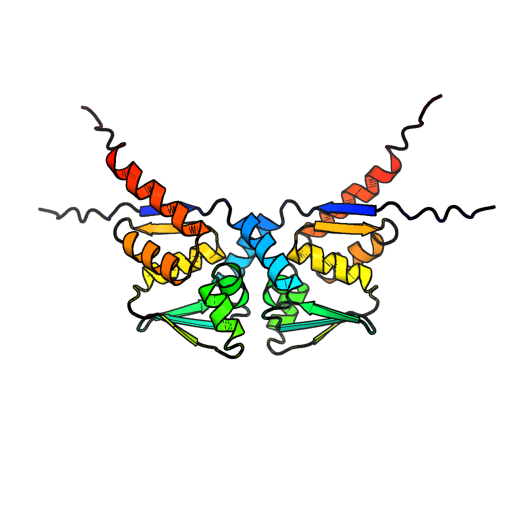A C 1
ATOM 743 O O . GLY A 1 94 ? 7.547 12.688 -2.215 1 92.81 94 GLY A O 1
ATOM 744 N N . GLN A 1 95 ? 5.539 13.188 -2.973 1 90.94 95 GLN A N 1
ATOM 745 C CA . GLN A 1 95 ? 5.883 14.602 -3.057 1 90.94 95 GLN A CA 1
ATOM 746 C C . GLN A 1 95 ? 4.645 15.477 -2.889 1 90.94 95 GLN A C 1
ATOM 748 O O . GLN A 1 95 ? 3.52 15.016 -3.074 1 90.94 95 GLN A O 1
ATOM 753 N N . THR A 1 96 ? 4.926 16.656 -2.402 1 91.25 96 THR A N 1
ATOM 754 C CA . THR A 1 96 ? 3.844 17.625 -2.291 1 91.25 96 THR A CA 1
ATOM 755 C C . THR A 1 96 ? 4.391 19.062 -2.336 1 91.25 96 THR A C 1
ATOM 757 O O . THR A 1 96 ? 5.59 19.266 -2.145 1 91.25 96 THR A O 1
ATOM 760 N N . LEU A 1 97 ? 3.521 19.953 -2.719 1 89.31 97 LEU A N 1
ATOM 761 C CA . LEU A 1 97 ? 3.842 21.375 -2.688 1 89.31 97 LEU A CA 1
ATOM 762 C C . LEU A 1 97 ? 3.428 22 -1.35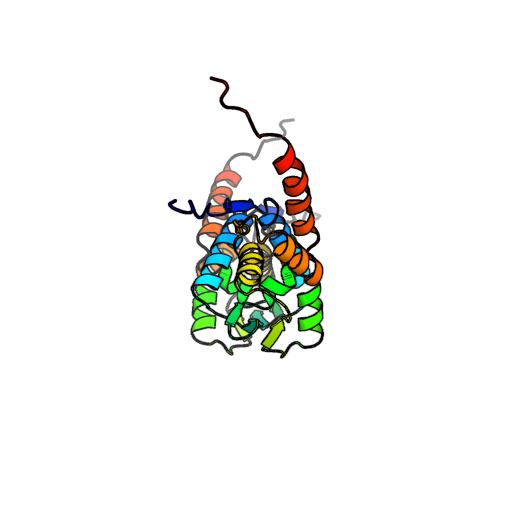6 1 89.31 97 LEU A C 1
ATOM 764 O O . LEU A 1 97 ? 2.291 21.828 -0.912 1 89.31 97 LEU A O 1
ATOM 768 N N . VAL A 1 98 ? 4.438 22.656 -0.745 1 86.62 98 VAL A N 1
ATOM 769 C CA . VAL A 1 98 ? 4.109 23.219 0.557 1 86.62 98 VAL A CA 1
ATOM 770 C C . VAL A 1 98 ? 4.453 24.719 0.566 1 86.62 98 VAL A C 1
ATOM 772 O O . VAL A 1 98 ? 5.305 25.172 -0.201 1 86.62 98 VAL A O 1
ATOM 775 N N . ASN A 1 99 ? 3.633 25.406 1.343 1 86.44 99 ASN A N 1
ATOM 776 C CA . ASN A 1 99 ? 3.912 26.812 1.627 1 86.44 99 ASN A CA 1
ATOM 777 C C . ASN A 1 99 ? 4.801 26.969 2.855 1 86.44 99 ASN A C 1
ATOM 779 O O . ASN A 1 99 ? 4.574 26.312 3.879 1 86.44 99 ASN A O 1
ATOM 783 N N . GLU A 1 100 ? 5.742 27.844 2.752 1 83.5 100 GLU A N 1
ATOM 784 C CA . GLU A 1 100 ? 6.68 28.047 3.852 1 83.5 100 GLU A CA 1
ATOM 785 C C . GLU A 1 100 ? 5.945 28.391 5.145 1 83.5 100 GLU A C 1
ATOM 787 O O . GLU A 1 100 ? 6.379 28.016 6.234 1 83.5 100 GLU A O 1
ATOM 792 N N . ASP A 1 101 ? 4.84 29.031 5.008 1 85.44 101 ASP A N 1
ATOM 793 C CA . ASP A 1 101 ? 4.09 29.5 6.172 1 85.44 101 ASP A CA 1
ATOM 794 C C . ASP A 1 101 ? 3.402 28.328 6.883 1 85.44 101 ASP A C 1
ATOM 796 O O . ASP A 1 101 ? 2.979 28.469 8.031 1 85.44 101 ASP A O 1
ATOM 800 N N . ASN A 1 102 ? 3.41 27.172 6.223 1 86.38 102 ASN A N 1
ATOM 801 C CA . ASN A 1 102 ? 2.637 26.062 6.773 1 86.38 102 ASN A CA 1
ATOM 802 C C . ASN A 1 102 ? 3.539 24.906 7.195 1 86.38 102 ASN A C 1
ATOM 804 O O . ASN A 1 102 ? 3.053 23.891 7.668 1 86.38 102 ASN A O 1
ATOM 808 N N . VAL A 1 103 ? 4.812 25.094 7.176 1 85.69 103 VAL A N 1
ATOM 809 C CA . VAL A 1 103 ? 5.762 24.016 7.391 1 85.69 103 VAL A CA 1
ATOM 810 C C . VAL A 1 103 ? 5.676 23.531 8.836 1 85.69 103 VAL A C 1
ATOM 812 O O . VAL A 1 103 ? 5.754 22.328 9.102 1 85.69 103 VAL A O 1
ATOM 815 N N . LYS A 1 104 ? 5.531 24.516 9.719 1 87.81 104 LYS A N 1
ATOM 816 C CA . LYS A 1 104 ? 5.473 24.125 11.125 1 87.81 104 LYS A CA 1
ATOM 817 C C . LYS A 1 104 ? 4.273 23.234 11.406 1 87.81 104 LYS A C 1
ATOM 819 O O . LYS A 1 104 ? 4.363 22.297 12.203 1 87.81 104 LYS A O 1
ATOM 824 N N . TYR A 1 105 ? 3.191 23.516 10.82 1 90.31 105 TYR A N 1
ATOM 825 C CA . TYR A 1 105 ? 1.986 22.703 11 1 90.31 105 TYR A CA 1
ATOM 826 C C . TYR A 1 105 ? 2.143 21.344 10.344 1 90.31 105 TYR A C 1
ATOM 828 O O . TYR A 1 105 ? 1.655 20.328 10.859 1 90.31 105 TYR A O 1
ATOM 836 N N . LEU A 1 106 ? 2.828 21.281 9.242 1 90.62 106 LEU A N 1
ATOM 837 C CA . LEU A 1 106 ? 3.121 20.031 8.562 1 90.62 106 LEU A CA 1
ATOM 838 C C . LEU A 1 106 ? 3.928 19.094 9.461 1 90.62 106 LEU A C 1
ATOM 840 O O . LEU A 1 106 ? 3.6 17.922 9.594 1 90.62 106 LEU A O 1
ATOM 844 N N . VAL A 1 107 ? 4.926 19.703 10.062 1 90.31 107 VAL A N 1
ATOM 845 C CA . VAL A 1 107 ? 5.805 18.938 10.945 1 90.31 107 VAL A CA 1
ATOM 846 C C . VAL A 1 107 ? 5.012 18.391 12.125 1 90.31 107 VAL A C 1
ATOM 848 O O . VAL A 1 107 ? 5.207 17.25 12.547 1 90.31 107 VAL A O 1
ATOM 851 N N . ALA A 1 108 ? 4.125 19.188 12.617 1 91.69 108 ALA A N 1
ATOM 852 C CA . ALA A 1 108 ? 3.301 18.766 13.75 1 91.69 108 ALA A CA 1
ATOM 853 C C . ALA A 1 108 ? 2.449 17.547 13.383 1 91.69 108 ALA A C 1
ATOM 855 O O . ALA A 1 108 ? 2.35 16.594 14.164 1 91.69 108 ALA A O 1
ATOM 856 N N . ILE A 1 109 ? 1.901 17.562 12.242 1 93.44 109 ILE A N 1
ATOM 857 C CA . ILE A 1 109 ? 1.069 16.453 11.789 1 93.44 109 ILE A CA 1
ATOM 858 C C . ILE A 1 109 ? 1.939 15.211 11.555 1 93.44 109 ILE A C 1
ATOM 860 O O . ILE A 1 109 ? 1.553 14.094 11.898 1 93.44 109 ILE A O 1
ATOM 864 N N . ILE A 1 110 ? 3.076 15.398 10.984 1 93.75 110 ILE A N 1
ATOM 865 C CA . ILE A 1 110 ? 4.016 14.312 10.727 1 93.75 110 ILE A CA 1
ATOM 866 C C . ILE A 1 110 ? 4.402 13.641 12.039 1 93.75 110 ILE A C 1
ATOM 868 O O . ILE A 1 110 ? 4.484 12.406 12.109 1 93.75 110 ILE A O 1
ATOM 872 N N . LYS A 1 111 ? 4.625 14.477 13.039 1 92.94 111 LYS A N 1
ATOM 873 C CA . LYS A 1 111 ? 4.926 13.938 14.367 1 92.94 111 LYS A CA 1
ATOM 874 C C . LYS A 1 111 ? 3.727 13.195 14.938 1 92.94 111 LYS A C 1
ATOM 876 O O . LYS A 1 111 ? 3.877 12.109 15.508 1 92.94 111 LYS A O 1
ATOM 881 N N . LEU A 1 112 ? 2.57 13.758 14.797 1 92.81 112 LEU A N 1
ATOM 882 C CA . LEU A 1 112 ? 1.346 13.117 15.258 1 92.81 112 LEU A CA 1
ATOM 883 C C . LEU A 1 112 ? 1.174 11.742 14.609 1 92.81 112 LEU A C 1
ATOM 885 O O . LEU A 1 112 ? 0.837 10.773 15.281 1 92.81 112 LEU A O 1
ATOM 889 N N . PHE A 1 113 ? 1.463 11.695 13.336 1 95.19 113 PHE A N 1
ATOM 890 C CA . PHE A 1 113 ? 1.294 10.469 12.562 1 95.19 113 PHE A CA 1
ATOM 891 C C . PHE A 1 113 ? 2.508 9.562 12.711 1 95.19 113 PHE A C 1
ATOM 893 O O . PHE A 1 113 ? 2.561 8.484 12.117 1 95.19 113 PHE A O 1
ATOM 900 N N . GLN A 1 114 ? 3.514 9.977 13.453 1 94 114 GLN A N 1
ATOM 901 C CA . GLN A 1 114 ? 4.695 9.195 13.789 1 94 114 GLN A CA 1
ATOM 902 C C . GLN A 1 114 ? 5.457 8.773 12.539 1 94 114 GLN A C 1
ATOM 904 O O . GLN A 1 114 ? 5.855 7.613 12.406 1 94 114 GLN A O 1
ATOM 909 N N . MET A 1 115 ? 5.566 9.648 11.578 1 92.69 115 MET A N 1
ATOM 910 C CA . MET A 1 115 ? 6.277 9.391 10.328 1 92.69 115 MET A CA 1
ATOM 911 C C . MET A 1 115 ? 7.734 9.828 10.438 1 92.69 115 MET A C 1
ATOM 913 O O . MET A 1 115 ? 8.117 10.867 9.898 1 92.69 115 MET A O 1
ATOM 917 N N . LYS A 1 116 ? 8.523 9.047 10.992 1 86 116 LYS A N 1
ATOM 918 C CA . LYS A 1 116 ? 9.898 9.398 11.336 1 86 116 LYS A CA 1
ATOM 919 C C . LYS A 1 116 ? 10.727 9.672 10.086 1 86 116 LYS A C 1
ATOM 921 O O . LYS A 1 116 ? 11.547 10.586 10.07 1 86 116 LYS A O 1
ATOM 926 N N . HIS A 1 117 ? 10.523 8.961 9.094 1 82.81 117 HIS A N 1
ATOM 927 C CA . HIS A 1 117 ? 11.297 9.109 7.867 1 82.81 117 HIS A CA 1
ATOM 928 C C . HIS A 1 117 ? 11.023 10.461 7.203 1 82.81 117 HIS A C 1
ATOM 930 O O . HIS A 1 117 ? 11.898 11.008 6.523 1 82.81 117 HIS A O 1
ATOM 936 N N . LEU A 1 118 ? 9.828 10.984 7.457 1 84.12 118 LEU A N 1
ATOM 937 C CA . LEU A 1 118 ? 9.469 12.258 6.844 1 84.12 118 LEU A CA 1
ATOM 938 C C . LEU A 1 118 ? 9.93 13.422 7.707 1 84.12 118 LEU A C 1
ATOM 940 O O . LEU A 1 118 ? 10.133 14.531 7.203 1 84.12 118 LEU A O 1
ATOM 944 N N . GLU A 1 119 ? 10.109 13.227 8.945 1 83 119 GLU A N 1
ATOM 945 C CA . GLU A 1 119 ? 10.547 14.297 9.844 1 83 119 GLU A CA 1
ATOM 946 C C . GLU A 1 119 ? 11.914 14.828 9.438 1 83 119 GLU A C 1
ATOM 948 O O . GLU A 1 119 ? 12.188 16.031 9.57 1 83 119 GLU A O 1
ATOM 953 N N . ASN A 1 120 ? 12.648 13.992 8.945 1 77.44 120 ASN A N 1
ATOM 954 C CA . ASN A 1 120 ? 14.023 14.359 8.602 1 77.44 120 ASN A CA 1
ATOM 955 C C . ASN A 1 120 ? 14.062 15.25 7.359 1 77.44 120 ASN A C 1
ATOM 957 O O . ASN A 1 120 ? 15.062 15.922 7.109 1 77.44 120 ASN A O 1
ATOM 961 N N . LEU A 1 121 ? 12.984 15.258 6.609 1 77.75 121 LEU A N 1
ATOM 962 C CA . LEU A 1 121 ? 12.93 16.078 5.406 1 77.75 121 LEU A CA 1
ATOM 963 C C . LEU A 1 121 ? 12.797 17.562 5.762 1 77.75 121 LEU A C 1
ATOM 965 O O . LEU A 1 121 ? 13.164 18.422 4.969 1 77.75 121 LEU A O 1
ATOM 969 N N . PHE A 1 122 ? 12.281 17.922 6.836 1 74.5 122 PHE A N 1
ATOM 970 C CA . PHE A 1 122 ? 11.977 19.312 7.199 1 74.5 122 PHE A CA 1
ATOM 971 C C . PHE A 1 122 ? 13.055 19.875 8.117 1 74.5 122 PHE A C 1
ATOM 973 O O . PHE A 1 122 ? 13.227 21.094 8.203 1 74.5 122 PHE A O 1
ATOM 980 N N . THR A 1 123 ? 13.734 19.156 8.727 1 61.25 123 THR A N 1
ATOM 981 C CA . THR A 1 123 ? 14.812 19.688 9.547 1 61.25 123 THR A CA 1
ATOM 982 C C . THR A 1 123 ? 15.898 20.312 8.672 1 61.25 123 THR A C 1
ATOM 984 O O . THR A 1 123 ? 16.531 21.297 9.062 1 61.25 123 THR A O 1
ATOM 987 N N . GLU A 1 124 ? 16.016 19.828 7.512 1 55.56 124 GLU A N 1
ATOM 988 C CA . GLU A 1 124 ? 17.078 20.406 6.68 1 55.56 124 GLU A CA 1
ATOM 989 C C . GLU A 1 124 ? 16.672 21.781 6.156 1 55.56 124 GLU A C 1
ATOM 991 O O . GLU A 1 124 ? 17.531 22.656 5.988 1 55.56 124 GLU A O 1
ATOM 996 N N . HIS A 1 125 ? 15.484 21.938 5.746 1 53.88 125 HIS A N 1
ATOM 997 C CA . HIS A 1 125 ? 15.07 23.219 5.184 1 53.88 125 HIS A CA 1
ATOM 998 C C . HIS A 1 125 ? 14.977 24.297 6.27 1 53.88 125 HIS A C 1
ATOM 1000 O O . HIS A 1 125 ? 15.203 25.469 6 1 53.88 125 HIS A O 1
ATOM 1006 N N . ALA A 1 126 ? 14.688 23.984 7.387 1 48.66 126 ALA A N 1
ATOM 1007 C CA . ALA A 1 126 ? 14.695 25.031 8.406 1 48.66 126 ALA A CA 1
ATOM 1008 C C . ALA A 1 126 ? 16.094 25.641 8.555 1 48.66 126 ALA A C 1
ATOM 1010 O O . ALA A 1 126 ? 16.219 26.844 8.828 1 48.66 126 ALA A O 1
ATOM 1011 N N . SER A 1 127 ? 17.109 24.891 8.242 1 44.72 127 SER A N 1
ATOM 1012 C CA . SER A 1 127 ? 18.422 25.469 8.469 1 44.72 127 SER A CA 1
ATOM 1013 C C . SER A 1 127 ? 18.859 26.328 7.285 1 44.72 127 SER A C 1
ATOM 1015 O O . SER A 1 127 ? 19.578 27.312 7.457 1 44.72 127 SER A O 1
ATOM 1017 N N . SER A 1 128 ? 18.453 25.984 6.066 1 41.88 128 SER A N 1
ATOM 1018 C CA . SER A 1 128 ? 19.031 26.688 4.926 1 41.88 128 SER A CA 1
ATOM 1019 C C . SER A 1 128 ? 18.328 28.016 4.676 1 41.88 128 SER A C 1
ATOM 1021 O O . SER A 1 128 ? 18.859 28.875 3.982 1 41.88 128 SER A O 1
ATOM 1023 N N . SER A 1 129 ? 17.062 28.266 4.914 1 41.06 129 SER A N 1
ATOM 1024 C CA . SER A 1 129 ? 16.516 29.594 4.648 1 41.06 129 SER A CA 1
ATOM 1025 C C . SER A 1 129 ? 17.328 30.688 5.348 1 41.06 129 SER A C 1
ATOM 1027 O O . SER A 1 129 ? 17.094 31.875 5.133 1 41.06 129 SER A O 1
ATOM 1029 N N . GLU A 1 130 ? 18.156 30.422 6.293 1 37.88 130 GLU A N 1
ATOM 1030 C CA . GLU A 1 130 ? 19.031 31.516 6.738 1 37.88 130 GLU A CA 1
ATOM 1031 C C . GLU A 1 130 ? 20.078 31.844 5.684 1 37.88 130 GLU A C 1
ATOM 1033 O O . GLU A 1 130 ? 20.562 32.969 5.621 1 37.88 130 GLU A O 1
ATOM 1038 N N . ALA A 1 131 ? 20.75 30.922 4.93 1 37.69 131 ALA A N 1
ATOM 1039 C CA . ALA A 1 131 ? 22 31.312 4.277 1 37.69 131 ALA A CA 1
ATOM 1040 C C . ALA A 1 131 ? 21.719 31.938 2.908 1 37.69 131 ALA A C 1
ATOM 1042 O O . ALA A 1 131 ? 22.406 32.906 2.512 1 37.69 131 ALA A O 1
ATOM 1043 N N . SER A 1 132 ? 21.062 31.359 1.9 1 35.44 132 SER A N 1
ATOM 1044 C CA . SER A 1 132 ? 21.328 31.781 0.527 1 35.44 132 SER A CA 1
ATOM 1045 C C . SER A 1 132 ? 20.547 33.031 0.158 1 35.44 132 SER A C 1
ATOM 1047 O O . SER A 1 132 ? 19.422 32.938 -0.343 1 35.44 132 SER A O 1
ATOM 1049 N N . THR A 1 133 ? 20.297 34.062 1.041 1 32 133 THR A N 1
ATOM 1050 C CA . THR A 1 133 ? 20.031 35.438 0.596 1 32 133 THR A CA 1
ATOM 1051 C C . THR A 1 133 ? 21.156 35.938 -0.298 1 32 133 THR A C 1
ATOM 1053 O O . THR A 1 133 ? 22.234 36.312 0.191 1 32 133 THR A O 1
ATOM 1056 N N . GLY A 1 134 ? 21.578 35.25 -1.339 1 33.31 134 GLY A N 1
ATOM 1057 C CA . GLY A 1 134 ? 22.453 35.938 -2.271 1 33.31 134 GLY A CA 1
ATOM 1058 C C . GLY A 1 134 ? 21.922 37.281 -2.711 1 33.31 134 GLY A C 1
ATOM 1059 O O . GLY A 1 134 ? 20.75 37.406 -3.078 1 33.31 134 GLY A O 1
ATOM 1060 N N . GLU A 1 135 ? 22.484 38.406 -2.238 1 35.66 135 GLU A N 1
ATOM 1061 C CA . GLU A 1 135 ? 22.578 39.812 -2.637 1 35.66 135 GLU A CA 1
ATOM 1062 C C . GLU A 1 135 ? 22.938 39.938 -4.113 1 35.66 135 GLU A C 1
ATOM 1064 O O . GLU A 1 135 ? 23.875 39.312 -4.586 1 35.66 135 GLU A O 1
ATOM 1069 N N . LEU A 1 136 ? 21.969 40.062 -5.094 1 28.39 136 LEU A N 1
ATOM 1070 C CA . LEU A 1 136 ? 22.219 40.688 -6.383 1 28.39 136 LEU A CA 1
ATOM 1071 C C . LEU A 1 136 ? 23.047 41.969 -6.211 1 28.39 136 LEU A C 1
ATOM 1073 O O . LEU A 1 136 ? 22.656 42.875 -5.473 1 28.39 136 LEU A O 1
ATOM 1077 N N . GLY A 1 137 ? 24.281 41.812 -5.836 1 26.72 137 GLY A N 1
ATOM 1078 C CA . GLY A 1 137 ? 25.188 42.938 -6.031 1 26.72 137 GLY A CA 1
ATOM 1079 C C . GLY A 1 137 ? 25.031 43.594 -7.387 1 26.72 137 GLY A C 1
ATOM 1080 O O . GLY A 1 137 ? 24.984 42.938 -8.414 1 26.72 137 GLY A O 1
ATOM 1081 N N . TYR A 1 138 ? 24.406 44.812 -7.332 1 25.48 138 TYR A N 1
ATOM 1082 C CA . TYR A 1 138 ? 24.797 45.844 -8.281 1 25.48 138 TYR A CA 1
ATOM 1083 C C . TYR A 1 138 ? 26.297 46.094 -8.227 1 25.48 138 TYR A C 1
ATOM 1085 O O . TYR A 1 138 ? 26.938 45.906 -7.188 1 25.48 138 TYR A O 1
ATOM 1093 N N . MET B 1 1 ? -0.194 52.25 -2.609 1 37.31 1 MET B N 1
ATOM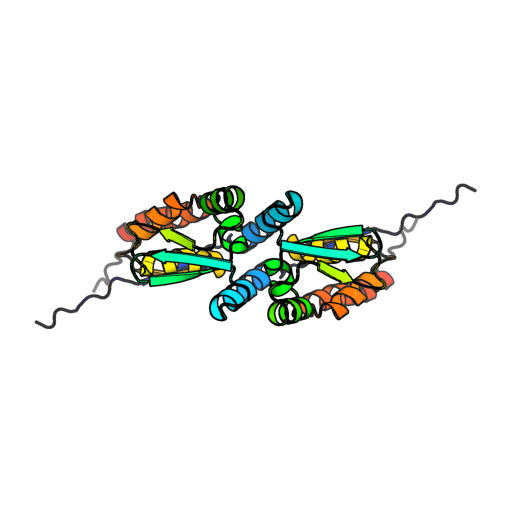 1094 C CA . MET B 1 1 ? 0.727 51.312 -2.004 1 37.31 1 MET B CA 1
ATOM 1095 C C . MET B 1 1 ? 0.225 49.875 -2.191 1 37.31 1 MET B C 1
ATOM 1097 O O . MET B 1 1 ? -0.783 49.5 -1.601 1 37.31 1 MET B O 1
ATOM 1101 N N . SER B 1 2 ? 0.307 49.406 -3.375 1 44.97 2 SER B N 1
ATOM 1102 C CA . SER B 1 2 ? -0.075 48.062 -3.797 1 44.97 2 SER B CA 1
ATOM 1103 C C . SER B 1 2 ? 0.543 47 -2.891 1 44.97 2 SER B C 1
ATOM 1105 O O . SER B 1 2 ? 1.766 46.938 -2.748 1 44.97 2 SER B O 1
ATOM 1107 N N . LYS B 1 3 ? 0.054 46.812 -1.688 1 43.25 3 LYS B N 1
ATOM 1108 C CA . LYS B 1 3 ? 0.491 45.75 -0.789 1 43.25 3 LYS B CA 1
ATOM 1109 C C . LYS B 1 3 ? 0.89 44.5 -1.568 1 43.25 3 LYS B C 1
ATOM 1111 O O . LYS B 1 3 ? 0.079 43.938 -2.307 1 43.25 3 LYS B O 1
ATOM 1116 N N . ASN B 1 4 ? 2.002 44.438 -2.182 1 48.97 4 ASN B N 1
ATOM 1117 C CA . ASN B 1 4 ? 2.652 43.281 -2.801 1 48.97 4 ASN B CA 1
ATOM 1118 C C . ASN B 1 4 ? 2.43 42.031 -1.991 1 48.97 4 ASN B C 1
ATOM 1120 O O . ASN B 1 4 ? 3.031 41.844 -0.93 1 48.97 4 ASN B O 1
ATOM 1124 N N . CYS B 1 5 ? 1.254 41.562 -1.799 1 51.06 5 CYS B N 1
ATOM 1125 C CA . CYS B 1 5 ? 0.9 40.344 -1.093 1 51.06 5 CYS B CA 1
ATOM 1126 C C . CYS B 1 5 ? 1.917 39.25 -1.368 1 51.06 5 CYS B C 1
ATOM 1128 O O . CYS B 1 5 ? 1.915 38.656 -2.447 1 51.06 5 CYS B O 1
ATOM 1130 N N . LYS B 1 6 ? 3.064 39.469 -0.977 1 54.66 6 LYS B N 1
ATOM 1131 C CA . LYS B 1 6 ? 4.16 38.531 -1.196 1 54.66 6 LYS B CA 1
ATOM 1132 C C . LYS B 1 6 ? 3.736 37.094 -0.877 1 54.66 6 LYS B C 1
ATOM 1134 O O . LYS B 1 6 ? 3.348 36.781 0.253 1 54.66 6 LYS B O 1
ATOM 1139 N N . LYS B 1 7 ? 3.178 36.469 -1.885 1 65.06 7 LYS B N 1
ATOM 1140 C CA . LYS B 1 7 ? 2.848 35.062 -1.743 1 65.06 7 LYS B CA 1
ATOM 1141 C C . LYS B 1 7 ? 4.027 34.281 -1.18 1 65.06 7 LYS B C 1
ATOM 1143 O O . LYS B 1 7 ? 5.168 34.469 -1.605 1 65.06 7 LYS B O 1
ATOM 1148 N N . SER B 1 8 ? 3.916 33.875 0.032 1 74.38 8 SER B N 1
ATOM 1149 C CA . SER B 1 8 ? 4.957 33.062 0.654 1 74.38 8 SER B CA 1
ATOM 1150 C C . SER B 1 8 ? 5.512 32.031 -0.324 1 74.38 8 SER B C 1
ATOM 1152 O O . SER B 1 8 ? 4.781 31.531 -1.174 1 74.38 8 SER B O 1
ATOM 1154 N N . PRO B 1 9 ? 6.832 31.984 -0.459 1 81.62 9 PRO B N 1
ATOM 1155 C CA . PRO B 1 9 ? 7.465 31.031 -1.37 1 81.62 9 PRO B CA 1
ATOM 1156 C C . PRO B 1 9 ? 6.957 29.609 -1.171 1 81.62 9 PRO B C 1
ATOM 1158 O O . PRO B 1 9 ? 6.629 29.219 -0.048 1 81.62 9 PRO B O 1
ATOM 1161 N N . ARG B 1 10 ? 6.566 28.969 -2.301 1 84.81 10 ARG B N 1
ATOM 1162 C CA . ARG B 1 10 ? 6.199 27.562 -2.309 1 84.81 10 ARG B CA 1
ATOM 1163 C C . ARG B 1 10 ? 7.363 26.688 -2.787 1 84.81 10 ARG B C 1
ATOM 1165 O O . ARG B 1 10 ? 8.172 27.125 -3.607 1 84.81 10 ARG B O 1
ATOM 1172 N N . TYR B 1 11 ? 7.535 25.578 -2.004 1 83.56 11 TYR B N 1
ATOM 1173 C CA . TYR B 1 11 ? 8.57 24.641 -2.451 1 83.56 11 TYR B CA 1
ATOM 1174 C C . TYR B 1 11 ? 8.062 23.203 -2.4 1 83.56 11 TYR B C 1
ATOM 1176 O O . TYR B 1 11 ? 7.07 22.906 -1.73 1 83.56 11 TYR B O 1
ATOM 1184 N N . ILE B 1 12 ? 8.727 22.406 -3.213 1 86.75 12 ILE B N 1
ATOM 1185 C CA . ILE B 1 12 ? 8.359 21 -3.312 1 86.75 12 ILE B CA 1
ATOM 1186 C C . ILE B 1 12 ? 9.117 20.188 -2.258 1 86.75 12 ILE B C 1
ATOM 1188 O O . ILE B 1 12 ? 10.328 20.359 -2.094 1 86.75 12 ILE B O 1
ATOM 1192 N N . ILE B 1 13 ? 8.375 19.5 -1.499 1 85.44 13 ILE B N 1
ATOM 1193 C CA . ILE B 1 13 ? 8.961 18.484 -0.619 1 85.44 13 ILE B CA 1
ATOM 1194 C C . ILE B 1 13 ? 8.961 17.125 -1.314 1 85.44 13 ILE B C 1
ATOM 1196 O O . ILE B 1 13 ? 7.93 16.688 -1.819 1 85.44 13 ILE B O 1
ATOM 1200 N N . ASN B 1 14 ? 10.125 16.578 -1.339 1 88 14 ASN B N 1
ATOM 1201 C CA . ASN B 1 14 ? 10.289 15.281 -1.991 1 88 14 ASN B CA 1
ATOM 1202 C C . ASN B 1 14 ? 10.773 14.219 -1.01 1 88 14 ASN B C 1
ATOM 1204 O O . ASN B 1 14 ? 11.812 14.383 -0.372 1 88 14 ASN B O 1
ATOM 1208 N N . TRP B 1 15 ? 9.984 13.195 -0.869 1 88.25 15 TRP B N 1
ATOM 1209 C CA . TRP B 1 15 ? 10.367 12.031 -0.071 1 88.25 15 TRP B CA 1
ATOM 1210 C C . TRP B 1 15 ? 11.086 10.992 -0.927 1 88.25 15 TRP B C 1
ATOM 1212 O O . TRP B 1 15 ? 10.469 10.039 -1.406 1 88.25 15 TRP B O 1
ATOM 1222 N N . GLU B 1 16 ? 12.359 11.055 -1.077 1 85 16 GLU B N 1
ATOM 1223 C CA . GLU B 1 16 ? 13.172 10.305 -2.033 1 85 16 GLU B CA 1
ATOM 1224 C C . GLU B 1 16 ? 13.133 8.805 -1.729 1 85 16 GLU B C 1
ATOM 1226 O O . GLU B 1 16 ? 13.156 7.98 -2.645 1 85 16 GLU B O 1
ATOM 1231 N N . THR B 1 17 ? 13.055 8.5 -0.435 1 87.81 17 THR B N 1
ATOM 1232 C CA . THR B 1 17 ? 13.141 7.094 -0.056 1 87.81 17 THR B CA 1
ATOM 1233 C C . THR B 1 17 ? 11.75 6.48 0.069 1 87.81 17 THR B C 1
ATOM 1235 O O . THR B 1 17 ? 11.609 5.352 0.539 1 87.81 17 THR B O 1
ATOM 1238 N N . HIS B 1 18 ? 10.766 7.215 -0.368 1 89.56 18 HIS B N 1
ATOM 1239 C CA . HIS B 1 18 ? 9.391 6.785 -0.138 1 89.56 18 HIS B CA 1
ATOM 1240 C C . HIS B 1 18 ? 9.102 5.465 -0.848 1 89.56 18 HIS B C 1
ATOM 1242 O O . HIS B 1 18 ? 8.562 4.535 -0.242 1 89.56 18 HIS B O 1
ATOM 1248 N N . ALA B 1 19 ? 9.477 5.367 -2.059 1 87.19 19 ALA B N 1
ATOM 1249 C CA . ALA B 1 19 ? 9.156 4.191 -2.867 1 87.19 19 ALA B CA 1
ATOM 1250 C C . ALA B 1 19 ? 9.766 2.93 -2.26 1 87.19 19 ALA B C 1
ATOM 1252 O O . ALA B 1 19 ? 9.094 1.904 -2.139 1 87.19 19 ALA B O 1
ATOM 1253 N N . SER B 1 20 ? 11 3.014 -1.887 1 87.56 20 SER B N 1
ATOM 1254 C CA . SER B 1 20 ? 11.664 1.869 -1.278 1 87.56 20 SER B CA 1
ATOM 1255 C C . SER B 1 20 ? 11.055 1.527 0.076 1 87.56 20 SER B C 1
ATOM 1257 O O . SER B 1 20 ? 10.922 0.352 0.424 1 87.56 20 SER B O 1
ATOM 1259 N N . ASN B 1 21 ? 10.68 2.518 0.82 1 89.88 21 ASN B N 1
ATOM 1260 C CA . ASN B 1 21 ? 10.047 2.301 2.113 1 89.88 21 ASN B CA 1
ATOM 1261 C C . ASN B 1 21 ? 8.688 1.624 1.96 1 89.88 21 ASN B C 1
ATOM 1263 O O . ASN B 1 21 ? 8.32 0.771 2.77 1 89.88 21 ASN B O 1
ATOM 1267 N N . LEU B 1 22 ? 8.047 2.043 0.924 1 89.62 22 LEU B N 1
ATOM 1268 C CA . LEU B 1 22 ? 6.73 1.467 0.686 1 89.62 22 LEU B CA 1
ATOM 1269 C C . LEU B 1 22 ? 6.832 -0.036 0.444 1 89.62 22 LEU B C 1
ATOM 1271 O O . LEU B 1 22 ? 6.055 -0.812 1.005 1 89.62 22 LEU B O 1
ATOM 1275 N N . LEU B 1 23 ? 7.723 -0.427 -0.371 1 90.31 23 LEU B N 1
ATOM 1276 C CA . LEU B 1 23 ? 7.883 -1.846 -0.668 1 90.31 23 LEU B CA 1
ATOM 1277 C C . LEU B 1 23 ? 8.203 -2.633 0.598 1 90.31 23 LEU B C 1
ATOM 1279 O O . LEU B 1 23 ? 7.652 -3.713 0.819 1 90.31 23 LEU B O 1
ATOM 1283 N N . LYS B 1 24 ? 9.055 -2.076 1.368 1 91.5 24 LYS B N 1
ATOM 1284 C CA . LYS B 1 24 ? 9.406 -2.723 2.629 1 91.5 24 LYS B CA 1
ATOM 1285 C C . LYS B 1 24 ? 8.188 -2.855 3.537 1 91.5 24 LYS B C 1
ATOM 1287 O O . LYS B 1 24 ? 7.969 -3.91 4.137 1 91.5 24 LYS B O 1
ATOM 1292 N N . ASN B 1 25 ? 7.504 -1.796 3.57 1 89.81 25 ASN B N 1
ATOM 1293 C CA . ASN B 1 25 ? 6.328 -1.791 4.434 1 89.81 25 ASN B CA 1
ATOM 1294 C C . ASN B 1 25 ? 5.238 -2.723 3.908 1 89.81 25 ASN B C 1
ATOM 1296 O O . ASN B 1 25 ? 4.555 -3.389 4.688 1 89.81 25 ASN B O 1
ATOM 1300 N N . PHE B 1 26 ? 5.094 -2.76 2.584 1 91.94 26 PHE B N 1
ATOM 1301 C CA . PHE B 1 26 ? 4.148 -3.691 1.98 1 91.94 26 PHE B CA 1
ATOM 1302 C C . PHE B 1 26 ? 4.496 -5.129 2.348 1 91.94 26 PHE B C 1
ATOM 1304 O O . PHE B 1 26 ? 3.627 -5.895 2.771 1 91.94 26 PHE B O 1
ATOM 1311 N N . CYS B 1 27 ? 5.719 -5.434 2.18 1 91.56 27 CYS B N 1
ATOM 1312 C CA . CYS B 1 27 ? 6.176 -6.785 2.486 1 91.56 27 CYS B CA 1
ATOM 1313 C C . CYS B 1 27 ? 5.918 -7.129 3.947 1 91.56 27 CYS B C 1
ATOM 1315 O O . CYS B 1 27 ? 5.477 -8.234 4.262 1 91.56 27 CYS B O 1
ATOM 1317 N N . SER B 1 28 ? 6.16 -6.156 4.754 1 91.81 28 SER B N 1
ATOM 1318 C CA . SER B 1 28 ? 5.934 -6.355 6.184 1 91.81 28 SER B CA 1
ATOM 1319 C C . SER B 1 28 ? 4.461 -6.609 6.48 1 91.81 28 SER B C 1
ATOM 1321 O O . SER B 1 28 ? 4.121 -7.508 7.254 1 91.81 28 SER B O 1
ATOM 1323 N N . LEU B 1 29 ? 3.58 -5.816 5.859 1 90.81 29 LEU B N 1
ATOM 1324 C CA . LEU B 1 29 ? 2.146 -5.977 6.074 1 90.81 29 LEU B CA 1
ATOM 1325 C C . LEU B 1 29 ? 1.672 -7.336 5.57 1 90.81 29 LEU B C 1
ATOM 1327 O O . LEU B 1 29 ? 0.83 -7.977 6.199 1 90.81 29 LEU B O 1
ATOM 1331 N N . MET B 1 30 ? 2.217 -7.73 4.414 1 90.94 30 MET B N 1
ATOM 1332 C CA . MET B 1 30 ? 1.883 -9.047 3.877 1 90.94 30 MET B CA 1
ATOM 1333 C C . MET B 1 30 ? 2.322 -10.148 4.828 1 90.94 30 MET B C 1
ATOM 1335 O O . MET B 1 30 ? 1.557 -11.078 5.105 1 90.94 30 MET B O 1
ATOM 1339 N N . GLU B 1 31 ? 3.496 -10.07 5.367 1 91.5 31 GLU B N 1
ATOM 1340 C CA . GLU B 1 31 ? 4.066 -11.078 6.25 1 91.5 31 GLU B CA 1
ATOM 1341 C C . GLU B 1 31 ? 3.273 -11.195 7.551 1 91.5 31 GLU B C 1
ATOM 1343 O O . GLU B 1 31 ? 3.072 -12.289 8.07 1 91.5 31 GLU B O 1
ATOM 1348 N N . HIS B 1 32 ? 2.789 -10.094 8.062 1 91.25 32 HIS B N 1
ATOM 1349 C CA . HIS B 1 32 ? 2.086 -10.078 9.336 1 91.25 32 HIS B CA 1
ATOM 1350 C C . HIS B 1 32 ? 0.583 -10.242 9.141 1 91.25 32 HIS B C 1
ATOM 1352 O O . HIS B 1 32 ? -0.167 -10.344 10.117 1 91.25 32 HIS B O 1
ATOM 1358 N N . GLN B 1 33 ? 0.175 -10.297 7.91 1 92.44 33 GLN B N 1
ATOM 1359 C CA . GLN B 1 33 ? -1.229 -10.461 7.547 1 92.44 33 GLN B CA 1
ATOM 1360 C C . GLN B 1 33 ? -2.107 -9.453 8.273 1 92.44 33 GLN B C 1
ATOM 1362 O O . GLN B 1 33 ? -3.18 -9.797 8.773 1 92.44 33 GLN B O 1
ATOM 1367 N N . SER B 1 34 ? -1.551 -8.25 8.414 1 90.12 34 SER B N 1
ATOM 1368 C CA . SER B 1 34 ? -2.303 -7.156 9.023 1 90.12 34 SER B CA 1
ATOM 1369 C C . SER B 1 34 ? -3.143 -6.418 7.984 1 90.12 34 SER B C 1
ATOM 1371 O O . SER B 1 34 ? -2.686 -6.184 6.863 1 90.12 34 SER B O 1
ATOM 1373 N N . LEU B 1 35 ? -4.512 -6.141 8.305 1 92.25 35 LEU B N 1
ATOM 1374 C CA . LEU B 1 35 ? -5.438 -5.328 7.52 1 92.25 35 LEU B CA 1
ATOM 1375 C C . LEU B 1 35 ? -5.797 -6.027 6.211 1 92.25 35 LEU B C 1
ATOM 1377 O O . LEU B 1 35 ? -6.152 -5.371 5.23 1 92.25 35 LEU B O 1
ATOM 1381 N N . VAL B 1 36 ? -5.598 -7.297 6.203 1 94.81 36 VAL B N 1
ATOM 1382 C CA . VAL B 1 36 ? -5.973 -8.055 5.016 1 94.81 36 VAL B CA 1
ATOM 1383 C C . VAL B 1 36 ? -7.477 -7.934 4.781 1 94.81 36 VAL B C 1
ATOM 1385 O O . VAL B 1 36 ? -8.258 -7.871 5.734 1 94.81 36 VAL B O 1
ATOM 1388 N N . ASP B 1 37 ? -7.863 -7.867 3.482 1 94.88 37 ASP B N 1
ATOM 1389 C CA . ASP B 1 37 ? -9.281 -7.688 3.201 1 94.88 37 ASP B CA 1
ATOM 1390 C C . ASP B 1 37 ? -9.711 -8.516 1.993 1 94.88 37 ASP B C 1
ATOM 1392 O O . ASP B 1 37 ? -10.812 -8.336 1.469 1 94.88 37 ASP B O 1
ATOM 1396 N N . ILE B 1 38 ? -8.938 -9.461 1.5 1 97.06 38 ILE B N 1
ATOM 1397 C CA . ILE B 1 38 ? -9.297 -10.367 0.413 1 97.06 38 ILE B CA 1
ATOM 1398 C C . ILE B 1 38 ? -8.531 -11.68 0.562 1 97.06 38 ILE B C 1
ATOM 1400 O O . ILE B 1 38 ? -7.395 -11.695 1.046 1 97.06 38 ILE B O 1
ATOM 1404 N N . VAL B 1 39 ? -9.133 -12.727 0.19 1 97.94 39 VAL B N 1
ATOM 1405 C CA . VAL B 1 39 ? -8.508 -14.039 0.194 1 97.94 39 VAL B CA 1
ATOM 1406 C C . VAL B 1 39 ? -8.477 -14.602 -1.226 1 97.94 39 VAL B C 1
ATOM 1408 O O . VAL B 1 39 ? -9.516 -14.695 -1.888 1 97.94 39 VAL B O 1
ATOM 1411 N N . LEU B 1 40 ? -7.316 -14.898 -1.719 1 97.81 40 LEU B N 1
ATOM 1412 C CA . LEU B 1 40 ? -7.164 -15.609 -2.984 1 97.81 40 LEU B CA 1
ATOM 1413 C C . LEU B 1 40 ? -7.117 -17.109 -2.762 1 97.81 40 LEU B C 1
ATOM 1415 O O . LEU B 1 40 ? -6.312 -17.609 -1.969 1 97.81 40 LEU B O 1
ATOM 1419 N N . CYS B 1 41 ? -7.973 -17.812 -3.473 1 97.44 41 CYS B N 1
ATOM 1420 C CA . CYS B 1 41 ? -8.07 -19.266 -3.307 1 97.44 41 CYS B CA 1
ATOM 1421 C C . CYS B 1 41 ? -7.492 -19.984 -4.512 1 97.44 41 CYS B C 1
ATOM 1423 O O . CYS B 1 41 ? -7.812 -19.656 -5.656 1 97.44 41 CYS B O 1
ATOM 1425 N N . CYS B 1 42 ? -6.648 -20.859 -4.273 1 96.12 42 CYS B N 1
ATOM 1426 C CA . CYS B 1 42 ? -6.059 -21.766 -5.25 1 96.12 42 CYS B CA 1
ATOM 1427 C C . CYS B 1 42 ? -6.133 -23.203 -4.77 1 96.12 42 CYS B C 1
ATOM 1429 O O . CYS B 1 42 ? -5.27 -23.656 -4.02 1 96.12 42 CYS B O 1
ATOM 1431 N N . GLY B 1 43 ? -7.156 -24 -5.328 1 92.19 43 GLY B N 1
ATOM 1432 C CA . GLY B 1 43 ? -7.41 -25.328 -4.77 1 92.19 43 GLY B CA 1
ATOM 1433 C C . GLY B 1 43 ? -7.707 -25.297 -3.283 1 92.19 43 GLY B C 1
ATOM 1434 O O . GLY B 1 43 ? -8.641 -24.625 -2.846 1 92.19 43 GLY B O 1
ATOM 1435 N N . ASN B 1 44 ? -6.82 -25.969 -2.514 1 93.06 44 ASN B N 1
ATOM 1436 C CA . ASN B 1 44 ? -7.02 -26.047 -1.07 1 93.06 44 ASN B CA 1
ATOM 1437 C C . ASN B 1 44 ? -6.164 -25.031 -0.327 1 93.06 44 ASN B C 1
ATOM 1439 O O . ASN B 1 44 ? -6.215 -24.953 0.901 1 93.06 44 ASN B O 1
ATOM 1443 N N . ASN B 1 45 ? -5.465 -24.281 -1.032 1 96.56 45 ASN B N 1
ATOM 1444 C CA . ASN B 1 45 ? -4.586 -23.297 -0.423 1 96.56 45 ASN B CA 1
ATOM 1445 C C . ASN B 1 45 ? -5.121 -21.875 -0.614 1 96.56 45 ASN B C 1
ATOM 1447 O O . ASN B 1 45 ? -5.898 -21.625 -1.538 1 96.56 45 ASN B O 1
ATOM 1451 N N . THR B 1 46 ? -4.738 -21 0.329 1 96.56 46 THR B N 1
ATOM 1452 C CA . THR B 1 46 ? -5.246 -19.641 0.264 1 96.56 46 THR B CA 1
ATOM 1453 C C . THR B 1 46 ? -4.129 -18.625 0.546 1 96.56 46 THR B C 1
ATOM 1455 O O . THR B 1 46 ? -3.125 -18.969 1.174 1 96.56 46 THR B O 1
ATOM 1458 N N . ILE B 1 47 ? -4.258 -17.422 -0.001 1 97 47 ILE B N 1
ATOM 1459 C CA . ILE B 1 47 ? -3.381 -16.281 0.279 1 97 47 ILE B CA 1
ATOM 1460 C C . ILE B 1 47 ? -4.203 -15.117 0.81 1 97 47 ILE B C 1
ATOM 1462 O O . ILE B 1 47 ? -5.145 -14.664 0.155 1 97 47 ILE B O 1
ATOM 1466 N N . GLN B 1 48 ? -3.854 -14.734 2.006 1 97.12 48 GLN B N 1
ATOM 1467 C CA . GLN B 1 48 ? -4.418 -13.492 2.518 1 97.12 48 GLN B CA 1
ATOM 1468 C C . GLN B 1 48 ? -3.711 -12.281 1.923 1 97.12 48 GLN B C 1
ATOM 1470 O O . GLN B 1 48 ? -2.486 -12.164 2.004 1 97.12 48 GLN B O 1
ATOM 1475 N N . ALA B 1 49 ? -4.504 -11.398 1.32 1 97.25 49 ALA B N 1
ATOM 1476 C CA . ALA B 1 49 ? -3.891 -10.273 0.617 1 97.25 49 ALA B CA 1
ATOM 1477 C C . ALA B 1 49 ? -4.676 -8.984 0.852 1 97.25 49 ALA B C 1
ATOM 1479 O O . ALA B 1 49 ? -5.613 -8.961 1.652 1 97.25 49 ALA B O 1
ATOM 1480 N N . HIS B 1 50 ? -4.266 -7.895 0.303 1 95.94 50 HIS B N 1
ATOM 1481 C CA . HIS B 1 50 ? -4.914 -6.59 0.359 1 95.94 50 HIS B CA 1
ATOM 1482 C C . HIS B 1 50 ? -5.449 -6.18 -1.01 1 95.94 50 HIS B C 1
ATOM 1484 O O . HIS B 1 50 ? -4.699 -6.156 -1.99 1 95.94 50 HIS B O 1
ATOM 1490 N N . LYS B 1 51 ? -6.73 -5.77 -1.057 1 96.19 51 LYS B N 1
ATOM 1491 C CA . LYS B 1 51 ? -7.34 -5.332 -2.309 1 96.19 51 LYS B CA 1
ATOM 1492 C C . LYS B 1 51 ? -6.551 -4.184 -2.934 1 96.19 51 LYS B C 1
ATOM 1494 O O . LYS B 1 51 ? -6.375 -4.137 -4.152 1 96.19 51 LYS B O 1
ATOM 1499 N N . PHE B 1 52 ? -6.094 -3.332 -2.082 1 94.62 52 PHE B N 1
ATOM 1500 C CA . PHE B 1 52 ? -5.391 -2.145 -2.549 1 94.62 52 PHE B CA 1
ATOM 1501 C C . PHE B 1 52 ? -4.141 -2.531 -3.332 1 94.62 52 PHE B C 1
ATOM 1503 O O . PHE B 1 52 ? -3.918 -2.041 -4.441 1 94.62 52 PHE B O 1
ATOM 1510 N N . VAL B 1 53 ? -3.287 -3.395 -2.783 1 95.19 53 VAL B N 1
ATOM 1511 C CA . VAL B 1 53 ? -2.031 -3.805 -3.402 1 95.19 53 VAL B CA 1
ATOM 1512 C C . VAL B 1 53 ? -2.314 -4.523 -4.719 1 95.19 53 VAL B C 1
ATOM 1514 O O . VAL B 1 53 ? -1.686 -4.234 -5.738 1 95.19 53 VAL B O 1
ATOM 1517 N N . LEU B 1 54 ? -3.279 -5.441 -4.699 1 96.5 54 LEU B N 1
ATOM 1518 C CA . LEU B 1 54 ? -3.625 -6.203 -5.895 1 96.5 54 LEU B CA 1
ATOM 1519 C C . LEU B 1 54 ? -4.145 -5.285 -6.996 1 96.5 54 LEU B C 1
ATOM 1521 O O . LEU B 1 54 ? -3.713 -5.387 -8.148 1 96.5 54 LEU B O 1
ATOM 1525 N N . ALA B 1 55 ? -5.023 -4.312 -6.625 1 95.44 55 ALA B N 1
ATOM 1526 C CA . ALA B 1 55 ? -5.629 -3.396 -7.586 1 95.44 55 ALA B CA 1
ATOM 1527 C C . ALA B 1 55 ? -4.594 -2.428 -8.148 1 95.44 55 ALA B C 1
ATOM 1529 O O . ALA B 1 55 ? -4.676 -2.031 -9.312 1 95.44 55 ALA B O 1
ATOM 1530 N N . ALA B 1 56 ? -3.676 -2.062 -7.316 1 93 56 ALA B N 1
ATOM 1531 C CA . ALA B 1 56 ? -2.645 -1.119 -7.738 1 93 56 ALA B CA 1
ATOM 1532 C C . ALA B 1 56 ? -1.728 -1.742 -8.789 1 93 56 ALA B C 1
ATOM 1534 O O . ALA B 1 56 ? -1.13 -1.031 -9.602 1 93 56 ALA B O 1
ATOM 1535 N N . ASN B 1 57 ? -1.586 -3.035 -8.773 1 93.75 57 ASN B N 1
ATOM 1536 C CA . ASN B 1 57 ? -0.599 -3.684 -9.625 1 93.75 57 ASN B CA 1
ATOM 1537 C C . ASN B 1 57 ? -1.264 -4.469 -10.758 1 93.75 57 ASN B C 1
ATOM 1539 O O . ASN B 1 57 ? -0.604 -4.852 -11.727 1 93.75 57 ASN B O 1
ATOM 1543 N N . SER B 1 58 ? -2.52 -4.715 -10.703 1 95.62 58 SER B N 1
ATOM 1544 C CA . SER B 1 58 ? -3.223 -5.598 -11.625 1 95.62 58 SER B CA 1
ATOM 1545 C C . SER B 1 58 ? -4.555 -5 -12.062 1 95.62 58 SER B C 1
ATOM 1547 O O . SER B 1 58 ? -5.496 -4.926 -11.273 1 95.62 58 SER B O 1
ATOM 1549 N N . PRO B 1 59 ? -4.73 -4.609 -13.328 1 95.06 59 PRO B N 1
ATOM 1550 C CA . PRO B 1 59 ? -6.012 -4.125 -13.844 1 95.06 59 PRO B CA 1
ATOM 1551 C C . PRO B 1 59 ? -7.137 -5.145 -13.672 1 95.06 59 PRO B C 1
ATOM 1553 O O . PRO B 1 59 ? -8.289 -4.77 -13.461 1 95.06 59 PRO B O 1
ATOM 1556 N N . PHE B 1 60 ? -6.758 -6.41 -13.766 1 96.62 60 PHE B N 1
ATOM 1557 C CA . PHE B 1 60 ? -7.73 -7.469 -13.531 1 96.62 60 PHE B CA 1
ATOM 1558 C C . PHE B 1 60 ? -8.359 -7.332 -12.148 1 96.62 60 PHE B C 1
ATOM 1560 O O . PHE B 1 60 ? -9.578 -7.305 -12.016 1 96.62 60 PHE B O 1
ATOM 1567 N N . PHE B 1 61 ? -7.566 -7.238 -11.156 1 96.75 61 PHE B N 1
ATOM 1568 C CA . PHE B 1 61 ? -8.055 -7.129 -9.789 1 96.75 61 PHE B CA 1
ATOM 1569 C C . PHE B 1 61 ? -8.75 -5.793 -9.57 1 96.75 61 PHE B C 1
ATOM 1571 O O . PHE B 1 61 ? -9.758 -5.719 -8.859 1 96.75 61 PHE B O 1
ATOM 1578 N N . ARG B 1 62 ? -8.195 -4.781 -10.141 1 94.94 62 ARG B N 1
ATOM 1579 C CA . ARG B 1 62 ? -8.836 -3.473 -10.016 1 94.94 62 ARG B CA 1
ATOM 1580 C C . ARG B 1 62 ? -10.273 -3.518 -10.508 1 94.94 62 ARG B C 1
ATOM 1582 O O . ARG B 1 62 ? -11.188 -3.076 -9.812 1 94.94 62 ARG B O 1
ATOM 1589 N N . GLU B 1 63 ? -10.461 -4.016 -11.648 1 95.75 63 GLU B N 1
ATOM 1590 C CA . GLU B 1 63 ? -11.797 -4.129 -12.219 1 95.75 63 GLU B CA 1
ATOM 1591 C C . GLU B 1 63 ? -12.695 -5.016 -11.359 1 95.75 63 GLU B C 1
ATOM 1593 O O . GLU B 1 63 ? -13.852 -4.68 -11.109 1 95.75 63 GLU B O 1
ATOM 1598 N N . GLU B 1 64 ? -12.164 -6.121 -10.883 1 96.06 64 GLU B N 1
ATOM 1599 C CA . GLU B 1 64 ? -12.93 -7.059 -10.062 1 96.06 64 GLU B CA 1
ATOM 1600 C C . GLU B 1 64 ? -13.422 -6.398 -8.781 1 96.06 64 GLU B C 1
ATOM 1602 O O . GLU B 1 64 ? -14.578 -6.562 -8.391 1 96.06 64 GLU B O 1
ATOM 1607 N N . PHE B 1 65 ? -12.539 -5.66 -8.148 1 96.19 65 PHE B N 1
ATOM 1608 C CA . PHE B 1 65 ? -12.883 -5.07 -6.863 1 96.19 65 PHE B CA 1
ATOM 1609 C C . PHE B 1 65 ? -13.805 -3.871 -7.047 1 96.19 65 PHE B C 1
ATOM 1611 O O . PHE B 1 65 ? -14.617 -3.562 -6.168 1 96.19 65 PHE B O 1
ATOM 1618 N N . GLU B 1 66 ? -13.617 -3.168 -8.164 1 93.81 66 GLU B N 1
ATOM 1619 C CA . GLU B 1 66 ? -14.531 -2.066 -8.453 1 93.81 66 GLU B CA 1
ATOM 1620 C C . GLU B 1 66 ? -15.938 -2.58 -8.75 1 93.81 66 GLU B C 1
ATOM 1622 O O . GLU B 1 66 ? -16.922 -1.957 -8.359 1 93.81 66 GLU B O 1
ATOM 1627 N N . LYS B 1 67 ? -16.047 -3.674 -9.438 1 95.38 67 LYS B N 1
ATOM 1628 C CA . LYS B 1 67 ? -17.312 -4.297 -9.773 1 95.38 67 LYS B CA 1
ATOM 1629 C C . LYS B 1 67 ? -17.969 -4.914 -8.547 1 95.38 67 LYS B C 1
ATOM 1631 O O . LYS B 1 67 ? -19.203 -4.875 -8.398 1 95.38 67 LYS B O 1
ATOM 1636 N N . ASN B 1 68 ? -17.156 -5.477 -7.73 1 95.56 68 ASN B N 1
ATOM 1637 C CA . ASN B 1 68 ? -17.609 -6.137 -6.508 1 95.56 68 ASN B CA 1
ATOM 1638 C C . ASN B 1 68 ? -16.812 -5.66 -5.293 1 95.56 68 ASN B C 1
ATOM 1640 O O . ASN B 1 68 ? -16 -6.41 -4.742 1 95.56 68 ASN B O 1
ATOM 1644 N N . PRO B 1 69 ? -17.141 -4.5 -4.781 1 91.12 69 PRO B N 1
ATOM 1645 C CA . PRO B 1 69 ? -16.344 -3.902 -3.703 1 91.12 69 PRO B CA 1
ATOM 1646 C C . PRO B 1 69 ? -16.391 -4.719 -2.414 1 91.12 69 PRO B C 1
ATOM 1648 O O . PRO B 1 69 ? -15.469 -4.648 -1.602 1 91.12 69 PRO B O 1
ATOM 1651 N N . SER B 1 70 ? -17.406 -5.555 -2.252 1 93.81 70 SER B N 1
ATOM 1652 C CA . SER B 1 70 ? -17.594 -6.281 -0.998 1 93.81 70 SER B CA 1
ATOM 1653 C C . SER B 1 70 ? -17.031 -7.699 -1.098 1 93.81 70 SER B C 1
ATOM 1655 O O . SER B 1 70 ? -17.109 -8.469 -0.138 1 93.81 70 SER B O 1
ATOM 1657 N N . ILE B 1 71 ? -16.516 -8.008 -2.199 1 95.81 71 ILE B N 1
ATOM 1658 C CA . ILE B 1 71 ? -16 -9.367 -2.383 1 95.81 71 ILE B CA 1
ATOM 1659 C C . ILE B 1 71 ? -14.906 -9.641 -1.362 1 95.81 71 ILE B C 1
ATOM 1661 O O . ILE B 1 71 ? -14.078 -8.773 -1.084 1 95.81 71 ILE B O 1
ATOM 1665 N N . GLU B 1 72 ? -14.938 -10.867 -0.815 1 96.38 72 GLU B N 1
ATOM 1666 C CA . GLU B 1 72 ? -13.969 -11.195 0.226 1 96.38 72 GLU B CA 1
ATOM 1667 C C . GLU B 1 72 ? -13.078 -12.359 -0.198 1 96.38 72 GLU B C 1
ATOM 1669 O O . GLU B 1 72 ? -12.062 -12.641 0.446 1 96.38 72 GLU B O 1
ATOM 1674 N N . GLN B 1 73 ? -13.516 -13.039 -1.256 1 97.25 73 GLN B N 1
ATOM 1675 C CA . GLN B 1 73 ? -12.758 -14.188 -1.729 1 97.25 73 GLN B CA 1
ATOM 1676 C C . GLN B 1 73 ? -12.781 -14.273 -3.252 1 97.25 73 GLN B C 1
ATOM 1678 O O . GLN B 1 73 ? -13.82 -14.031 -3.877 1 97.25 73 GLN B O 1
ATOM 1683 N N . ILE B 1 74 ? -11.672 -14.586 -3.828 1 96.88 74 ILE B N 1
ATOM 1684 C CA . ILE B 1 74 ? -11.57 -14.836 -5.262 1 96.88 74 ILE B CA 1
ATOM 1685 C C . ILE B 1 74 ? -10.945 -16.203 -5.508 1 96.88 74 ILE B C 1
ATOM 1687 O O . ILE B 1 74 ? -9.891 -16.516 -4.957 1 96.88 74 ILE B O 1
ATOM 1691 N N . MET B 1 75 ? -11.586 -17.031 -6.305 1 95.69 75 MET B N 1
ATOM 1692 C CA . MET B 1 75 ? -11.07 -18.344 -6.699 1 95.69 75 MET B CA 1
ATOM 1693 C C . MET B 1 75 ? -10.242 -18.234 -7.977 1 95.69 75 MET B C 1
ATOM 1695 O O . MET B 1 75 ? -10.727 -17.75 -9 1 95.69 75 MET B O 1
ATOM 1699 N N . ILE B 1 76 ? -9.023 -18.547 -7.805 1 94 76 ILE B N 1
ATOM 1700 C CA . ILE B 1 76 ? -8.156 -18.609 -8.977 1 94 76 ILE B CA 1
ATOM 1701 C C . ILE B 1 76 ? -8.039 -20.062 -9.461 1 94 76 ILE B C 1
ATOM 1703 O O . ILE B 1 76 ? -7.453 -20.906 -8.781 1 94 76 ILE B O 1
ATOM 1707 N N . GLY B 1 77 ? -8.617 -20.391 -10.562 1 87.81 77 GLY B N 1
ATOM 1708 C CA . GLY B 1 77 ? -8.648 -21.75 -11.094 1 87.81 77 GLY B CA 1
ATOM 1709 C C . GLY B 1 77 ? -7.387 -22.109 -11.852 1 87.81 77 GLY B C 1
ATOM 1710 O O . GLY B 1 77 ? -6.754 -21.25 -12.469 1 87.81 77 GLY B O 1
ATOM 1711 N N . GLY B 1 78 ? -7.078 -23.484 -11.789 1 82.12 78 GLY B N 1
ATOM 1712 C CA . GLY B 1 78 ? -6.023 -24.016 -12.633 1 82.12 78 GLY B CA 1
ATOM 1713 C C . GLY B 1 78 ? -4.648 -23.484 -12.273 1 82.12 78 GLY B C 1
ATOM 1714 O O . GLY B 1 78 ? -3.801 -23.297 -13.148 1 82.12 78 GLY B O 1
ATOM 1715 N N . CYS B 1 79 ? -4.504 -23.094 -11.008 1 81.88 79 CYS B N 1
ATOM 1716 C CA . CYS B 1 79 ? -3.219 -22.484 -10.672 1 81.88 79 CYS B CA 1
ATOM 1717 C C . CYS B 1 79 ? -2.426 -23.391 -9.734 1 81.88 79 CYS B C 1
ATOM 1719 O O . CYS B 1 79 ? -2.998 -24.234 -9.039 1 81.88 79 CYS B O 1
ATOM 1721 N N . ASP B 1 80 ? -1.192 -23.375 -9.977 1 91.38 80 ASP B N 1
ATOM 1722 C CA . ASP B 1 80 ? -0.255 -23.891 -8.984 1 91.38 80 ASP B CA 1
ATOM 1723 C C . ASP B 1 80 ? -0.017 -22.875 -7.875 1 91.38 80 ASP B C 1
ATOM 1725 O O . ASP B 1 80 ? 0.326 -21.719 -8.141 1 91.38 80 ASP B O 1
ATOM 1729 N N . PHE B 1 81 ? -0.238 -23.328 -6.637 1 94.88 81 PHE B N 1
ATOM 1730 C CA . PHE B 1 81 ? -0.184 -22.422 -5.5 1 94.88 81 PHE B CA 1
ATOM 1731 C C . PHE B 1 81 ? 1.18 -21.75 -5.414 1 94.88 81 PHE B C 1
ATOM 1733 O O . PHE B 1 81 ? 1.271 -20.562 -5.09 1 94.88 81 PHE B O 1
ATOM 1740 N N . ALA B 1 82 ? 2.191 -22.484 -5.613 1 93.25 82 ALA B N 1
ATOM 1741 C CA . ALA B 1 82 ? 3.537 -21.922 -5.531 1 93.25 82 ALA B CA 1
ATOM 1742 C C . ALA B 1 82 ? 3.736 -20.812 -6.562 1 93.25 82 ALA B C 1
ATOM 1744 O O . ALA B 1 82 ? 4.398 -19.812 -6.285 1 93.25 82 ALA B O 1
ATOM 1745 N N . VAL B 1 83 ? 3.166 -21 -7.691 1 93.44 83 VAL B N 1
ATOM 1746 C CA . VAL B 1 83 ? 3.271 -20.031 -8.766 1 93.44 83 VAL B CA 1
ATOM 1747 C C . VAL B 1 83 ? 2.473 -18.766 -8.406 1 93.44 83 VAL B C 1
ATOM 1749 O O . VAL B 1 83 ? 2.98 -17.656 -8.508 1 93.44 83 VAL B O 1
ATOM 1752 N N . LEU B 1 84 ? 1.253 -19.016 -7.914 1 95.75 84 LEU B N 1
ATOM 1753 C CA . LEU B 1 84 ? 0.422 -17.891 -7.5 1 95.75 84 LEU B CA 1
ATOM 1754 C C . LEU B 1 84 ? 1.101 -17.094 -6.391 1 95.75 84 LEU B C 1
ATOM 1756 O O . LEU B 1 84 ? 1.136 -15.859 -6.441 1 95.75 84 LEU B O 1
ATOM 1760 N N . LYS B 1 85 ? 1.618 -17.766 -5.465 1 95.06 85 LYS B N 1
ATOM 1761 C CA . LYS B 1 85 ? 2.312 -17.141 -4.348 1 95.06 85 LYS B CA 1
ATOM 1762 C C . LYS B 1 85 ? 3.482 -16.297 -4.836 1 95.06 85 LYS B C 1
ATOM 1764 O O . LYS B 1 85 ? 3.693 -15.18 -4.348 1 95.06 85 LYS B O 1
ATOM 1769 N N . SER B 1 86 ? 4.211 -16.781 -5.785 1 93.69 86 SER B N 1
ATOM 1770 C CA . SER B 1 86 ? 5.348 -16.047 -6.336 1 93.69 86 SER B CA 1
ATOM 1771 C C . SER B 1 86 ? 4.895 -14.758 -7.004 1 93.69 86 SER B C 1
ATOM 1773 O O . SER B 1 86 ? 5.543 -13.719 -6.859 1 93.69 86 SER B O 1
ATOM 1775 N N . VAL B 1 87 ? 3.812 -14.828 -7.723 1 94.69 87 VAL B N 1
ATOM 1776 C CA . VAL B 1 87 ? 3.291 -13.648 -8.414 1 94.69 87 VAL B CA 1
ATOM 1777 C C . VAL B 1 87 ? 2.83 -12.617 -7.391 1 94.69 87 VAL B C 1
ATOM 1779 O O . VAL B 1 87 ? 3.146 -11.43 -7.516 1 94.69 87 VAL B O 1
ATOM 1782 N N . VAL B 1 88 ? 2.131 -13.039 -6.375 1 96.31 88 VAL B N 1
ATOM 1783 C CA . VAL B 1 88 ? 1.653 -12.141 -5.324 1 96.31 88 VAL B CA 1
ATOM 1784 C C . VAL B 1 88 ? 2.842 -11.539 -4.582 1 96.31 88 VAL B C 1
ATOM 1786 O O . VAL B 1 88 ? 2.854 -10.344 -4.285 1 96.31 88 VAL B O 1
ATOM 1789 N N . GLU B 1 89 ? 3.779 -12.344 -4.328 1 95 89 GLU B N 1
ATOM 1790 C CA . GLU B 1 89 ? 4.98 -11.867 -3.646 1 95 89 GLU B CA 1
ATOM 1791 C C . GLU B 1 89 ? 5.664 -10.758 -4.441 1 95 89 GLU B C 1
ATOM 1793 O O . GLU B 1 89 ? 6.133 -9.773 -3.869 1 95 89 GLU B O 1
ATOM 1798 N N . ILE B 1 90 ? 5.738 -10.914 -5.699 1 94.12 90 ILE B N 1
ATOM 1799 C CA . ILE B 1 90 ? 6.355 -9.898 -6.535 1 94.12 90 ILE B CA 1
ATOM 1800 C C . ILE B 1 90 ? 5.543 -8.602 -6.461 1 94.12 90 ILE B C 1
ATOM 1802 O O . ILE B 1 90 ? 6.105 -7.508 -6.465 1 94.12 90 ILE B O 1
ATOM 1806 N N . MET B 1 91 ? 4.301 -8.695 -6.379 1 94.62 91 MET B N 1
ATOM 1807 C CA . MET B 1 91 ? 3.449 -7.512 -6.262 1 94.62 91 MET B CA 1
ATOM 1808 C C . MET B 1 91 ? 3.73 -6.766 -4.961 1 94.62 91 MET B C 1
ATOM 1810 O O . MET B 1 91 ? 3.666 -5.535 -4.918 1 94.62 91 MET B O 1
ATOM 1814 N N . TYR B 1 92 ? 4.059 -7.484 -3.957 1 94.69 92 TYR B N 1
ATOM 1815 C CA . TYR B 1 92 ? 4.266 -6.895 -2.639 1 94.69 92 TYR B CA 1
ATOM 1816 C C . TYR B 1 92 ? 5.715 -6.461 -2.455 1 94.69 92 TYR B C 1
ATOM 1818 O O . TYR B 1 92 ? 5.98 -5.34 -2.014 1 94.69 92 TYR B O 1
ATOM 1826 N N . CYS B 1 93 ? 6.613 -7.328 -2.789 1 93 93 CYS B N 1
ATOM 1827 C CA . CYS B 1 93 ? 8 -7.148 -2.377 1 93 93 CYS B CA 1
ATOM 1828 C C . CYS B 1 93 ? 8.875 -6.75 -3.561 1 93 93 CYS B C 1
ATOM 1830 O O . CYS B 1 93 ? 10.031 -6.359 -3.383 1 93 93 CYS B O 1
ATOM 1832 N N . GLY B 1 94 ? 8.375 -6.852 -4.738 1 92.88 94 GLY B N 1
ATOM 1833 C CA . GLY B 1 94 ? 9.117 -6.461 -5.926 1 92.88 94 GLY B CA 1
ATOM 1834 C C . GLY B 1 94 ? 10.07 -7.539 -6.414 1 92.88 94 GLY B C 1
ATOM 1835 O O . GLY B 1 94 ? 10.734 -7.371 -7.438 1 92.88 94 GLY B O 1
ATOM 1836 N N . GLN B 1 95 ? 10.18 -8.547 -5.66 1 90.88 95 GLN B N 1
ATOM 1837 C CA . GLN B 1 95 ? 11.055 -9.641 -6.062 1 90.88 95 GLN B CA 1
ATOM 1838 C C . GLN B 1 95 ? 10.547 -10.977 -5.539 1 90.88 95 GLN B C 1
ATOM 1840 O O . GLN B 1 95 ? 9.758 -11.016 -4.59 1 90.88 95 GLN B O 1
ATOM 1845 N N . THR B 1 96 ? 10.914 -11.984 -6.277 1 91.25 96 THR B N 1
ATOM 1846 C CA . THR B 1 96 ? 10.578 -13.336 -5.824 1 91.25 96 THR B CA 1
ATOM 1847 C C . THR B 1 96 ? 11.562 -14.352 -6.391 1 91.25 96 THR B C 1
ATOM 1849 O O . THR B 1 96 ? 12.289 -14.062 -7.344 1 91.25 96 THR B O 1
ATOM 1852 N N . LEU B 1 97 ? 11.648 -15.461 -5.703 1 89.12 97 LEU B N 1
ATOM 1853 C CA . LEU B 1 97 ? 12.438 -16.594 -6.18 1 89.12 97 LEU B CA 1
ATOM 1854 C C . LEU B 1 97 ? 11.578 -17.547 -7.008 1 89.12 97 LEU B C 1
ATOM 1856 O O . LEU B 1 97 ? 10.5 -17.953 -6.57 1 89.12 97 LEU B O 1
ATOM 1860 N N . VAL B 1 98 ? 12.086 -17.781 -8.219 1 86.5 98 VAL B N 1
ATOM 1861 C CA . VAL B 1 98 ? 11.281 -18.641 -9.07 1 86.5 98 VAL B CA 1
ATOM 1862 C C . VAL B 1 98 ? 12.125 -19.828 -9.555 1 86.5 98 VAL B C 1
ATOM 1864 O O . VAL B 1 98 ? 13.359 -19.734 -9.617 1 86.5 98 VAL B O 1
ATOM 1867 N N . ASN B 1 99 ? 11.406 -20.906 -9.719 1 86.31 99 ASN B N 1
ATOM 1868 C CA . ASN B 1 99 ? 12 -22.094 -10.344 1 86.31 99 ASN B CA 1
ATOM 1869 C C . ASN B 1 99 ? 11.836 -22.062 -11.859 1 86.31 99 ASN B C 1
ATOM 1871 O O . ASN B 1 99 ? 10.75 -21.766 -12.367 1 86.31 99 ASN B O 1
ATOM 1875 N N . GLU B 1 100 ? 12.883 -22.422 -12.547 1 83.56 100 GLU B N 1
ATOM 1876 C CA . GLU B 1 100 ? 12.852 -22.391 -14.008 1 83.56 100 GLU B CA 1
ATOM 1877 C C . GLU B 1 100 ? 11.703 -23.234 -14.555 1 83.56 100 GLU B C 1
ATOM 1879 O O . GLU B 1 100 ? 11.109 -22.891 -15.578 1 83.56 100 GLU B O 1
ATOM 1884 N N . ASP B 1 101 ? 11.375 -24.266 -13.852 1 85.5 101 ASP B N 1
ATOM 1885 C CA . ASP B 1 101 ? 10.352 -25.203 -14.312 1 85.5 101 ASP B CA 1
ATOM 1886 C C . ASP B 1 101 ? 8.953 -24.578 -14.195 1 85.5 101 ASP B C 1
ATOM 1888 O O . ASP B 1 101 ? 8 -25.078 -14.797 1 85.5 101 ASP B O 1
ATOM 1892 N N . ASN B 1 102 ? 8.875 -23.438 -13.508 1 86.44 102 ASN B N 1
ATOM 1893 C CA . ASN B 1 102 ? 7.555 -22.891 -13.234 1 86.44 102 ASN B CA 1
ATOM 1894 C C . ASN B 1 102 ? 7.355 -21.547 -13.93 1 86.44 102 ASN B C 1
ATOM 1896 O O . ASN B 1 102 ? 6.305 -20.922 -13.781 1 86.44 102 ASN B O 1
ATOM 1900 N N . VAL B 1 103 ? 8.242 -21.156 -14.758 1 85.94 103 VAL B N 1
ATOM 1901 C CA . VAL B 1 103 ? 8.234 -19.812 -15.344 1 85.94 103 VAL B CA 1
ATOM 1902 C C . VAL B 1 103 ? 7.039 -19.672 -16.281 1 85.94 103 VAL B C 1
ATOM 1904 O O . VAL B 1 103 ? 6.402 -18.625 -16.328 1 85.94 103 VAL B O 1
ATOM 1907 N N . LYS B 1 104 ? 6.797 -20.75 -17.047 1 87.88 104 LYS B N 1
ATOM 1908 C CA . LYS B 1 104 ? 5.684 -20.672 -17.984 1 87.88 104 LYS B CA 1
ATOM 1909 C C . LYS B 1 104 ? 4.363 -20.438 -17.25 1 87.88 104 LYS B C 1
ATOM 1911 O O . LYS B 1 104 ? 3.502 -19.703 -17.75 1 87.88 104 LYS B O 1
ATOM 1916 N N . TYR B 1 105 ? 4.188 -21.062 -16.156 1 90.25 105 TYR B N 1
ATOM 1917 C CA . TYR B 1 105 ? 2.969 -20.891 -15.367 1 90.25 105 TYR B CA 1
ATOM 1918 C C . TYR B 1 105 ? 2.906 -19.5 -14.75 1 90.25 105 TYR B C 1
ATOM 1920 O O . TYR B 1 105 ? 1.829 -18.906 -14.648 1 90.25 105 TYR B O 1
ATOM 1928 N N . LEU B 1 106 ? 4.02 -18.984 -14.367 1 90.62 106 LEU B N 1
ATOM 1929 C CA . LEU B 1 106 ? 4.109 -17.625 -13.836 1 90.62 106 LEU B CA 1
ATOM 1930 C C . LEU B 1 106 ? 3.639 -16.594 -14.867 1 90.62 106 LEU B C 1
ATOM 1932 O O . LEU B 1 106 ? 2.834 -15.719 -14.555 1 90.62 106 LEU B O 1
ATOM 1936 N N . VAL B 1 107 ? 4.133 -16.812 -16.062 1 90.44 107 VAL B N 1
ATOM 1937 C CA . VAL B 1 107 ? 3.793 -15.891 -17.156 1 90.44 107 VAL B CA 1
ATOM 1938 C C . VAL B 1 107 ? 2.293 -15.961 -17.422 1 90.44 107 VAL B C 1
ATOM 1940 O O . VAL B 1 107 ? 1.655 -14.93 -17.672 1 90.44 107 VAL B O 1
ATOM 1943 N N . ALA B 1 108 ? 1.757 -17.109 -17.375 1 91.69 108 ALA B N 1
ATOM 1944 C CA . ALA B 1 108 ? 0.326 -17.281 -17.609 1 91.69 108 ALA B CA 1
ATOM 1945 C C . ALA B 1 108 ? -0.498 -16.516 -16.578 1 91.69 108 ALA B C 1
ATOM 1947 O O . ALA B 1 108 ? -1.476 -15.852 -16.938 1 91.69 108 ALA B O 1
ATOM 1948 N N . ILE B 1 109 ? -0.095 -16.562 -15.375 1 93.5 109 ILE B N 1
ATOM 1949 C CA . ILE B 1 109 ? -0.807 -15.859 -14.312 1 93.5 109 ILE B CA 1
ATOM 1950 C C . ILE B 1 109 ? -0.632 -14.359 -14.484 1 93.5 109 ILE B C 1
ATOM 1952 O O . ILE B 1 109 ? -1.581 -13.586 -14.305 1 93.5 109 ILE B O 1
ATOM 1956 N N . ILE B 1 110 ? 0.529 -13.945 -14.82 1 93.81 110 ILE B N 1
ATOM 1957 C CA . ILE B 1 110 ? 0.825 -12.531 -15.039 1 93.81 110 ILE B CA 1
ATOM 1958 C C . ILE B 1 110 ? -0.067 -11.992 -16.156 1 93.81 110 ILE B C 1
ATOM 1960 O O . ILE B 1 110 ? -0.587 -10.875 -16.062 1 93.81 110 ILE B O 1
ATOM 1964 N N . LYS B 1 111 ? -0.206 -12.805 -17.203 1 93.06 111 LYS B N 1
ATOM 1965 C CA . LYS B 1 111 ? -1.101 -12.422 -18.281 1 93.06 111 LYS B CA 1
ATOM 1966 C C . LYS B 1 111 ? -2.551 -12.375 -17.812 1 93.06 111 LYS B C 1
ATOM 1968 O O . LYS B 1 111 ? -3.287 -11.445 -18.156 1 93.06 111 LYS B O 1
ATOM 1973 N N . LEU B 1 112 ? -2.949 -13.367 -17.047 1 92.88 112 LEU B N 1
ATOM 1974 C CA . LEU B 1 112 ? -4.297 -13.391 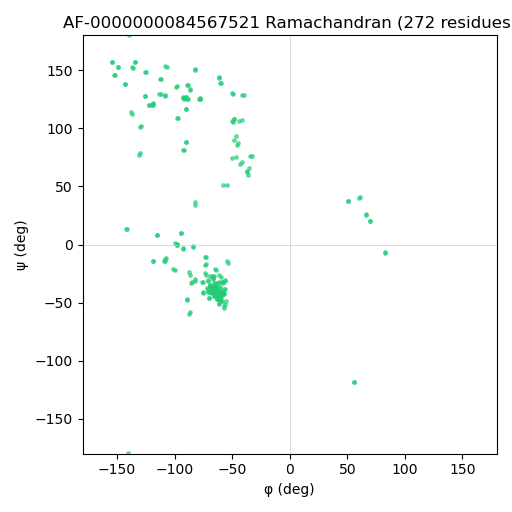-16.484 1 92.88 112 LEU B CA 1
ATOM 1975 C C . LEU B 1 112 ? -4.566 -12.141 -15.664 1 92.88 112 LEU B C 1
ATOM 1977 O O . LEU B 1 112 ? -5.637 -11.539 -15.773 1 92.88 112 LEU B O 1
ATOM 1981 N N . PHE B 1 113 ? -3.594 -11.742 -14.898 1 95.25 113 PHE B N 1
ATOM 1982 C CA . PHE B 1 113 ? -3.721 -10.594 -14.008 1 95.25 113 PHE B CA 1
ATOM 1983 C C . PHE B 1 113 ? -3.443 -9.297 -14.75 1 95.25 113 PHE B C 1
ATOM 1985 O O . PHE B 1 113 ? -3.48 -8.211 -14.156 1 95.25 113 PHE B O 1
ATOM 1992 N N . GLN B 1 114 ? -3.098 -9.367 -16.016 1 94.06 114 GLN B N 1
ATOM 1993 C CA . GLN B 1 114 ? -2.908 -8.219 -16.891 1 94.06 114 GLN B CA 1
ATOM 1994 C C . GLN B 1 114 ? -1.799 -7.309 -16.375 1 94.06 114 GLN B C 1
ATOM 1996 O O . GLN B 1 114 ? -1.958 -6.086 -16.344 1 94.06 114 GLN B O 1
ATOM 2001 N N . MET B 1 115 ? -0.733 -7.875 -15.891 1 92.75 115 MET B N 1
ATOM 2002 C CA . MET B 1 115 ? 0.413 -7.129 -15.375 1 92.75 115 MET B CA 1
ATOM 2003 C C . MET B 1 115 ? 1.455 -6.914 -16.469 1 92.75 115 MET B C 1
ATOM 2005 O O . MET B 1 115 ? 2.486 -7.586 -16.484 1 92.75 115 MET B O 1
ATOM 2009 N N . LYS B 1 116 ? 1.25 -5.941 -17.281 1 85.94 116 LYS B N 1
ATOM 2010 C CA . LYS B 1 116 ? 2.045 -5.727 -18.484 1 85.94 116 LYS B CA 1
ATOM 2011 C C . LYS B 1 116 ? 3.496 -5.406 -18.141 1 85.94 116 LYS B C 1
ATOM 2013 O O . LYS B 1 116 ? 4.418 -5.879 -18.812 1 85.94 116 LYS B O 1
ATOM 2018 N N . HIS B 1 117 ? 3.701 -4.734 -17.125 1 82.94 117 HIS B N 1
ATOM 2019 C CA . HIS B 1 117 ? 5.051 -4.328 -16.75 1 82.94 117 HIS B CA 1
ATOM 2020 C C . HIS B 1 117 ? 5.879 -5.527 -16.297 1 82.94 117 HIS B C 1
ATOM 2022 O O . HIS B 1 117 ? 7.102 -5.535 -16.453 1 82.94 117 HIS B O 1
ATOM 2028 N N . LEU B 1 118 ? 5.203 -6.5 -15.812 1 84.25 118 LEU B N 1
ATOM 2029 C CA . LEU B 1 118 ? 5.906 -7.684 -15.336 1 84.25 118 LEU B CA 1
ATOM 2030 C C . LEU B 1 118 ? 6.145 -8.672 -16.469 1 84.25 118 LEU B C 1
ATOM 2032 O O . LEU B 1 118 ? 7.078 -9.477 -16.422 1 84.25 118 LEU B O 1
ATOM 2036 N N . GLU B 1 119 ? 5.344 -8.672 -17.469 1 83.12 119 GLU B N 1
ATOM 2037 C CA . GLU B 1 119 ? 5.496 -9.578 -18.594 1 83.12 119 GLU B CA 1
ATOM 2038 C C . GLU B 1 119 ? 6.852 -9.398 -19.281 1 83.12 119 GLU B C 1
ATOM 2040 O O . GLU B 1 119 ? 7.449 -10.375 -19.75 1 83.12 119 GLU B O 1
ATOM 2045 N N . ASN B 1 120 ? 7.289 -8.242 -19.25 1 77.62 120 ASN B N 1
ATOM 2046 C CA . ASN B 1 120 ? 8.531 -7.918 -19.938 1 77.62 120 ASN B CA 1
ATOM 2047 C C . ASN B 1 120 ? 9.742 -8.484 -19.203 1 77.62 120 ASN B C 1
ATOM 2049 O O . ASN B 1 120 ? 10.828 -8.609 -19.781 1 77.62 120 ASN B O 1
ATOM 2053 N N . LEU B 1 121 ? 9.555 -8.844 -17.953 1 78.25 121 LEU B N 1
ATOM 2054 C CA . LEU B 1 121 ? 10.648 -9.398 -17.172 1 78.25 121 LEU B CA 1
ATOM 2055 C C . LEU B 1 121 ? 10.961 -10.828 -17.594 1 78.25 121 LEU B C 1
ATOM 2057 O O . LEU B 1 121 ? 12.086 -11.305 -17.406 1 78.25 121 LEU B O 1
ATOM 2061 N N . PHE B 1 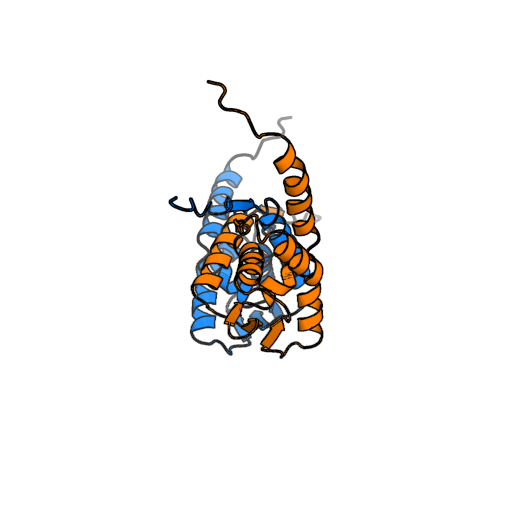122 ? 10.094 -11.539 -18.141 1 75.06 122 PHE B N 1
ATOM 2062 C CA . PHE B 1 122 ? 10.258 -12.953 -18.453 1 75.06 122 PHE B CA 1
ATOM 2063 C C . PHE B 1 122 ? 10.57 -13.148 -19.922 1 75.06 122 PHE B C 1
ATOM 2065 O O . PHE B 1 122 ? 11.141 -14.172 -20.312 1 75.06 122 PHE B O 1
ATOM 2072 N N . THR B 1 123 ? 10.289 -12.312 -20.703 1 61.53 123 THR B N 1
ATOM 2073 C CA . THR B 1 123 ? 10.664 -12.453 -22.109 1 61.53 123 THR B CA 1
ATOM 2074 C C . THR B 1 123 ? 12.18 -12.391 -22.266 1 61.53 123 THR B C 1
ATOM 2076 O O . THR B 1 123 ? 12.742 -13.062 -23.141 1 61.53 123 THR B O 1
ATOM 2079 N N . GLU B 1 124 ? 12.805 -11.695 -21.406 1 55.81 124 GLU B N 1
ATOM 2080 C CA . GLU B 1 124 ? 14.258 -11.609 -21.562 1 55.81 124 GLU B CA 1
ATOM 2081 C C . GLU B 1 124 ? 14.938 -12.906 -21.125 1 55.81 124 GLU B C 1
ATOM 2083 O O . GLU B 1 124 ? 15.961 -13.297 -21.688 1 55.81 124 GLU B O 1
ATOM 2088 N N . HIS B 1 125 ? 14.523 -13.5 -20.078 1 54.16 125 HIS B N 1
ATOM 2089 C CA . HIS B 1 125 ? 15.172 -14.711 -19.594 1 54.16 125 HIS B CA 1
ATOM 2090 C C . HIS B 1 125 ? 14.891 -15.891 -20.516 1 54.16 125 HIS B C 1
ATOM 2092 O O . HIS B 1 125 ? 15.727 -16.797 -20.656 1 54.16 125 HIS B O 1
ATOM 2098 N N . ALA B 1 126 ? 13.852 -15.945 -21.109 1 49.03 126 ALA B N 1
ATOM 2099 C CA . ALA B 1 126 ? 13.656 -17.047 -22.062 1 49.03 126 ALA B CA 1
ATOM 2100 C C . ALA B 1 126 ? 14.711 -17 -23.156 1 49.03 126 ALA B C 1
ATOM 2102 O O . ALA B 1 126 ? 15.148 -18.047 -23.656 1 49.03 126 ALA B O 1
ATOM 2103 N N . SER B 1 127 ? 15.219 -15.828 -23.453 1 45.53 127 SER B N 1
ATOM 2104 C CA . SER B 1 127 ? 16.156 -15.789 -24.578 1 45.53 127 SER B CA 1
ATOM 2105 C C . SER B 1 127 ? 17.578 -16.125 -24.109 1 45.53 127 SER B C 1
ATOM 2107 O O . SER B 1 127 ? 18.359 -16.703 -24.859 1 45.53 127 SER B O 1
ATOM 2109 N N . SER B 1 128 ? 17.953 -15.766 -22.891 1 42.78 128 SER B N 1
ATOM 2110 C CA . SER B 1 128 ? 19.344 -15.906 -22.516 1 42.78 128 SER B CA 1
ATOM 2111 C C . SER B 1 128 ? 19.656 -17.344 -22.078 1 42.78 128 SER B C 1
ATOM 2113 O O . SER B 1 128 ? 20.828 -17.734 -22.016 1 42.78 128 SER B O 1
ATOM 2115 N N . SER B 1 129 ? 18.797 -18.156 -21.516 1 41.28 129 SER B N 1
ATOM 2116 C CA . SER B 1 129 ? 19.219 -19.516 -21.156 1 41.28 129 SER B CA 1
ATOM 2117 C C . SER B 1 129 ? 19.797 -20.25 -22.359 1 41.28 129 SER B C 1
ATOM 2119 O O . SER B 1 129 ? 20.312 -21.359 -22.219 1 41.28 129 SER B O 1
ATOM 2121 N N . GLU B 1 130 ? 19.641 -19.828 -23.578 1 38.31 130 GLU B N 1
ATOM 2122 C CA . GLU B 1 130 ? 20.375 -20.5 -24.625 1 38.31 130 GLU B CA 1
ATOM 2123 C C . GLU B 1 130 ? 21.875 -20.188 -24.547 1 38.31 130 GLU B C 1
ATOM 2125 O O . GLU B 1 130 ? 22.703 -20.984 -24.984 1 38.31 130 GLU B O 1
ATOM 2130 N N . ALA B 1 131 ? 22.406 -18.969 -24.266 1 37.97 131 ALA B N 1
ATOM 2131 C CA . ALA B 1 131 ? 23.781 -18.672 -24.609 1 37.97 131 ALA B CA 1
ATOM 2132 C C . ALA B 1 131 ? 24.734 -19.094 -23.484 1 37.97 131 ALA B C 1
ATOM 2134 O O . ALA B 1 131 ? 25.828 -19.594 -23.734 1 37.97 131 ALA B O 1
ATOM 2135 N N . SER B 1 132 ? 24.688 -18.625 -22.219 1 35.69 132 SER B N 1
ATOM 2136 C CA . SER B 1 132 ? 25.891 -18.625 -21.391 1 35.69 132 SER B CA 1
ATOM 2137 C C . SER B 1 132 ? 26.109 -20 -20.75 1 35.69 132 SER B C 1
ATOM 2139 O O . SER B 1 132 ? 25.734 -20.219 -19.594 1 35.69 132 SER B O 1
ATOM 2141 N N . THR B 1 133 ? 25.781 -21.172 -21.359 1 32.34 133 THR B N 1
ATOM 2142 C CA . THR B 1 133 ? 26.391 -22.422 -20.938 1 32.34 133 THR B CA 1
ATOM 2143 C C . THR B 1 133 ? 27.922 -22.359 -21.047 1 32.34 133 THR B C 1
ATOM 2145 O O . THR B 1 133 ? 28.469 -22.422 -22.156 1 32.34 133 THR B O 1
ATOM 2148 N N . GLY B 1 134 ? 28.578 -21.344 -20.5 1 33.62 134 GLY B N 1
ATOM 2149 C CA . GLY B 1 134 ? 30.031 -21.453 -20.469 1 33.62 134 GLY B CA 1
ATOM 2150 C C . GLY B 1 134 ? 30.516 -22.781 -19.922 1 33.62 134 GLY B C 1
ATOM 2151 O O . GLY B 1 134 ? 30.047 -23.234 -18.875 1 33.62 134 GLY B O 1
ATOM 2152 N N . GLU B 1 135 ? 31.016 -23.703 -20.766 1 35.75 135 GLU B N 1
ATOM 2153 C CA . GLU B 1 135 ? 31.859 -24.891 -20.672 1 35.75 135 GLU B CA 1
ATOM 2154 C C . GLU B 1 135 ? 33.125 -24.609 -19.844 1 35.75 135 GLU B C 1
ATOM 2156 O O . GLU B 1 135 ? 33.812 -23.609 -20.062 1 35.75 135 GLU B O 1
ATOM 2161 N N . LEU B 1 136 ? 33.156 -24.797 -18.453 1 27.91 136 LEU B N 1
ATOM 2162 C CA . LEU B 1 136 ? 34.406 -25.031 -17.766 1 27.91 136 LEU B CA 1
ATOM 2163 C C . LEU B 1 136 ? 35.312 -26 -18.562 1 27.91 136 LEU B C 1
ATOM 2165 O O . LEU B 1 136 ? 34.875 -27.109 -18.891 1 27.91 136 LEU B O 1
ATOM 2169 N N . GLY B 1 137 ? 35.844 -25.562 -19.656 1 27.02 137 GLY B N 1
ATOM 2170 C CA . GLY B 1 137 ? 36.969 -26.25 -20.234 1 27.02 137 GLY B CA 1
ATOM 2171 C C . GLY B 1 137 ? 38 -26.703 -19.219 1 27.02 137 GLY B C 1
ATOM 2172 O O . GLY B 1 137 ? 38.375 -25.938 -18.328 1 27.02 137 GLY B O 1
ATOM 2173 N N . TYR B 1 138 ? 38.031 -28.062 -18.984 1 25.73 138 TYR B N 1
ATOM 2174 C CA . TYR B 1 138 ? 39.312 -28.672 -18.656 1 25.73 138 TYR B CA 1
ATOM 2175 C C . TYR B 1 138 ? 40.344 -28.391 -19.75 1 25.73 138 TYR B C 1
ATOM 2177 O O . TYR B 1 138 ? 40 -28.188 -20.922 1 25.73 138 TYR B O 1
#

InterPro domains:
  IPR000210 BTB/POZ domain [PF00651] (28-128)
  IPR000210 BTB/POZ domain [PS50097] (36-100)
  IPR000210 BTB/POZ domain [SM00225] (36-130)
  IPR011333 SKP1/BTB/POZ domain superfamily [G3DSA:3.30.710.10] (11-136)
  IPR011333 SKP1/BTB/POZ domain superfamily [SSF54695] (9-123)
  IPR051481 BTB/POZ domain-containing protein and Galectin-3-binding [PTHR24410] (15-127)

Nearest PDB structures (foldseek):
  2ppi-assembly1_A-2  TM=8.859E-01  e=2.111E-10  Homo sapiens
  9b9v-assembly1_A  TM=9.293E-01  e=1.290E-09  Homo sapiens
  7x4w-assembly3_F-2  TM=9.058E-01  e=1.134E-09  Homo sapiens
  7t0t-assembly2_D  TM=9.028E-01  e=5.709E-09  Homo sapiens
  3ga1-assembly1_B  TM=8.765E-01  e=2.947E-07  Homo sapiens

Sequence (276 aa):
MSKNCKKSPRYIINWETHASNLLKNFCSLMEHQSLVDIVLCCGNNTIQAHKFVLAANSPFFREEFEKNPSIEQIMIGGCDFAVLKSVVEIMYCGQTLVNEDNVKYLVAIIKLFQMKHLENLFTEHASSSEASTGELGYMSKNCKKSPRYIINWETHASNLLKNFCSLMEHQSLVDIVLCCGNNTIQAHKFVLAANSPFFREEFEKNPSIEQIMIGGCDFAVLKSVVEIMYCGQTLVNEDNVKYLVAIIKLFQMKHLENLFTEHASSSEASTGELGY

pLDDT: mean 83.36, std 19.15, range [25.48, 97.94]

Solvent-accessible surface area (backbone atoms only — not comparable to full-atom values): 15755 Å² total; per-residue (Å²): 131,82,75,72,74,70,71,66,63,69,47,76,49,72,46,83,61,40,39,63,49,46,33,54,32,39,36,50,35,55,74,66,60,57,86,52,57,29,33,43,30,31,87,95,42,75,43,75,37,43,60,64,61,46,30,55,60,13,58,45,46,32,52,50,40,69,76,38,72,81,56,51,69,45,80,46,76,97,54,55,55,70,43,52,52,36,55,54,37,28,73,36,53,28,38,34,75,41,46,65,88,44,46,68,60,38,52,51,49,37,56,68,32,50,25,66,82,59,54,61,66,53,60,55,54,67,61,47,78,71,62,80,71,75,73,82,74,127,130,81,75,72,74,71,70,66,62,70,46,76,48,72,45,84,61,41,39,64,48,46,33,56,33,40,36,50,35,54,74,66,58,57,84,53,58,30,33,43,31,30,88,94,43,74,43,74,37,44,58,66,61,47,29,53,60,13,60,46,45,32,52,50,40,69,74,37,72,78,57,52,66,45,80,45,78,97,54,54,56,70,43,52,50,36,56,53,36,30,73,36,52,27,37,34,75,41,45,65,90,44,47,69,60,37,51,51,49,38,58,68,34,49,25,66,81,58,54,61,65,52,61,56,54,70,60,48,76,71,63,81,73,73,75,82,73,127

Radius of gyration: 23.32 Å; Cα contacts (8 Å, |Δi|>4): 367; chains: 2; bounding box: 57×96×42 Å